Protein AF-A0A952WXM0-F1 (afdb_monomer)

Foldseek 3Di:
DDDDDDDDDDPDDDDDDDDDPQLLWAALVVLQVVVCVDPVHRPDDSVRSVVLCVVCDQQQAHVPGNRTGRNVSSVVVVVVVVVVDCPDDDDDDDPPPPCCVPPDPVVVVVVVVVVVVVVVVVVVPCDDDDDDDPDPVLCVVCVQQVVSVCCPVPCVPVVDDDDPLNVVVRVVVSCCVVVNDDDDDDDDD

pLDDT: mean 77.37, std 19.83, range [29.89, 96.0]

Structure (mmCIF, N/CA/C/O backbone):
data_AF-A0A952WXM0-F1
#
_entry.id   AF-A0A952WXM0-F1
#
loop_
_atom_site.group_PDB
_atom_site.id
_atom_site.type_symbol
_atom_site.label_atom_id
_atom_site.label_alt_id
_atom_site.label_comp_id
_atom_site.label_asym_id
_atom_site.label_entity_id
_atom_site.label_seq_id
_atom_site.pdbx_PDB_ins_code
_atom_site.Cartn_x
_atom_site.Cartn_y
_atom_site.Cartn_z
_atom_site.occupancy
_atom_site.B_iso_or_equiv
_atom_site.auth_seq_id
_atom_site.auth_comp_id
_atom_site.auth_asym_id
_atom_site.auth_atom_id
_atom_site.pdbx_PDB_model_num
ATOM 1 N N . MET A 1 1 ? 66.498 -0.686 10.648 1.00 45.31 1 MET A N 1
ATOM 2 C CA . MET A 1 1 ? 65.508 -0.880 9.565 1.00 45.31 1 MET A CA 1
ATOM 3 C C . MET A 1 1 ? 64.265 -0.080 9.913 1.00 45.31 1 MET A C 1
ATOM 5 O O . MET A 1 1 ? 63.521 -0.493 10.787 1.00 45.31 1 MET A O 1
ATOM 9 N N . SER A 1 2 ? 64.107 1.104 9.322 1.00 45.72 2 SER A N 1
ATOM 10 C CA . SER A 1 2 ? 62.995 2.020 9.604 1.00 45.72 2 SER A CA 1
ATOM 11 C C . SER A 1 2 ? 62.273 2.288 8.286 1.00 45.72 2 SER A C 1
ATOM 13 O O . SER A 1 2 ? 62.876 2.805 7.347 1.00 45.72 2 SER A O 1
ATOM 15 N N . LEU A 1 3 ? 61.031 1.817 8.182 1.00 50.44 3 LEU A N 1
ATOM 16 C CA . LEU A 1 3 ? 60.206 1.892 6.975 1.00 50.44 3 LEU A CA 1
ATOM 17 C C . LEU A 1 3 ? 59.721 3.338 6.743 1.00 50.44 3 LEU A C 1
ATOM 19 O O . LEU A 1 3 ? 59.360 4.018 7.707 1.00 50.44 3 LEU A O 1
ATOM 23 N N . PRO A 1 4 ? 59.673 3.830 5.492 1.00 47.59 4 PRO A N 1
ATOM 24 C CA . PRO A 1 4 ? 59.202 5.179 5.201 1.00 47.59 4 PRO A CA 1
ATOM 25 C C . PRO A 1 4 ? 57.673 5.291 5.326 1.00 47.59 4 PRO A C 1
ATOM 27 O O . PRO A 1 4 ? 56.919 4.428 4.878 1.00 47.59 4 PRO A O 1
ATOM 30 N N . ARG A 1 5 ? 57.229 6.397 5.933 1.00 50.50 5 ARG A N 1
ATOM 31 C CA . ARG A 1 5 ? 55.821 6.781 6.120 1.00 50.50 5 ARG A CA 1
ATOM 32 C C . ARG A 1 5 ? 55.118 7.046 4.772 1.00 50.50 5 ARG A C 1
ATOM 34 O O . ARG A 1 5 ? 55.764 7.545 3.848 1.00 50.50 5 ARG A O 1
ATOM 41 N N . PRO A 1 6 ? 53.802 6.785 4.652 1.00 41.66 6 PRO A N 1
ATOM 42 C CA . PRO A 1 6 ? 53.045 7.085 3.440 1.00 41.66 6 PRO A CA 1
ATOM 43 C C . PRO A 1 6 ? 52.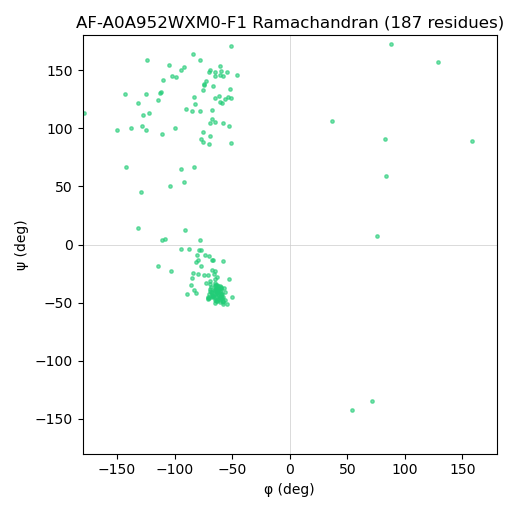947 8.599 3.201 1.00 41.66 6 PRO A C 1
ATOM 45 O O . PRO A 1 6 ? 52.699 9.382 4.119 1.00 41.66 6 PRO A O 1
ATOM 48 N N . LYS A 1 7 ? 53.154 9.004 1.943 1.00 42.53 7 LYS A N 1
ATOM 49 C CA . LYS A 1 7 ? 53.073 10.393 1.476 1.00 42.53 7 LYS A CA 1
ATOM 50 C C . LYS A 1 7 ? 51.662 10.949 1.685 1.00 42.53 7 LYS A C 1
ATOM 52 O O . LYS A 1 7 ? 50.689 10.366 1.212 1.00 42.53 7 LYS A O 1
ATOM 57 N N . ALA A 1 8 ? 51.579 12.105 2.339 1.00 41.84 8 ALA A N 1
ATOM 58 C CA . ALA A 1 8 ? 50.376 12.921 2.405 1.00 41.84 8 ALA A CA 1
ATOM 59 C C . ALA A 1 8 ? 49.936 13.311 0.984 1.00 41.84 8 ALA A C 1
ATOM 61 O O . ALA A 1 8 ? 50.702 13.910 0.226 1.00 41.84 8 ALA A O 1
ATOM 62 N N . HIS A 1 9 ? 48.709 12.945 0.615 1.00 34.31 9 HIS A N 1
ATOM 63 C CA . HIS A 1 9 ? 48.081 13.416 -0.611 1.00 34.31 9 HIS A CA 1
ATOM 64 C C . HIS A 1 9 ? 47.585 14.846 -0.372 1.00 34.31 9 HIS A C 1
ATOM 66 O O . HIS A 1 9 ? 46.734 15.089 0.480 1.00 34.31 9 HIS A O 1
ATOM 72 N N . ASN A 1 10 ? 48.185 15.789 -1.090 1.00 37.28 10 ASN A N 1
ATOM 73 C CA . ASN A 1 10 ? 47.884 17.213 -1.037 1.00 37.28 10 ASN A CA 1
ATOM 74 C C . ASN A 1 10 ? 46.444 17.480 -1.538 1.00 37.28 10 ASN A C 1
ATOM 76 O O . ASN A 1 10 ? 46.132 17.064 -2.658 1.00 37.28 10 ASN A O 1
ATOM 80 N N . PRO A 1 11 ? 45.565 18.168 -0.781 1.00 41.09 11 PRO A N 1
ATOM 81 C CA . PRO A 1 11 ? 44.261 18.594 -1.278 1.00 41.09 11 PRO A CA 1
ATOM 82 C C . PRO A 1 11 ? 44.454 19.789 -2.220 1.00 41.09 11 PRO A C 1
ATOM 84 O O . PRO A 1 11 ? 44.453 20.953 -1.822 1.00 41.09 11 PRO A O 1
ATOM 87 N N . GLY A 1 12 ? 44.673 19.488 -3.497 1.00 31.41 12 GLY A N 1
ATOM 88 C CA . GLY A 1 12 ? 44.790 20.493 -4.541 1.00 31.41 12 GLY A CA 1
ATOM 89 C C . GLY A 1 12 ? 43.463 21.208 -4.794 1.00 31.41 12 GLY A C 1
ATOM 90 O O . GLY A 1 12 ? 42.571 20.650 -5.421 1.00 31.41 12 GLY A O 1
ATOM 91 N N . GLY A 1 13 ? 43.400 22.470 -4.369 1.00 29.98 13 GLY A N 1
ATOM 92 C CA . GLY A 1 13 ? 42.775 23.545 -5.140 1.00 29.98 13 GLY A CA 1
ATOM 93 C C . GLY A 1 13 ? 41.261 23.685 -5.024 1.00 29.98 13 GLY A C 1
ATOM 94 O O . GLY A 1 13 ? 40.504 23.191 -5.856 1.00 29.98 13 GLY A O 1
ATOM 95 N N . VAL A 1 14 ? 40.835 24.500 -4.060 1.00 44.75 14 VAL A N 1
ATOM 96 C CA . VAL A 1 14 ? 39.559 25.218 -4.123 1.00 44.75 14 VAL A CA 1
ATOM 97 C C . VAL A 1 14 ? 39.634 26.206 -5.292 1.00 44.75 14 VAL A C 1
ATOM 99 O O . VAL A 1 14 ? 40.308 27.228 -5.208 1.00 44.75 14 VAL A O 1
ATOM 102 N N . GLY A 1 15 ? 38.952 25.888 -6.391 1.00 30.97 15 GLY A N 1
ATOM 103 C CA . GLY A 1 15 ? 38.648 26.818 -7.476 1.00 30.97 15 GLY A CA 1
ATOM 104 C C . GLY A 1 15 ? 37.152 27.105 -7.486 1.00 30.97 15 GLY A C 1
ATOM 105 O O . GLY A 1 15 ? 36.376 26.327 -8.035 1.00 30.97 15 GLY A O 1
ATOM 106 N N . GLY A 1 16 ? 36.737 28.198 -6.845 1.00 36.38 16 GLY A N 1
ATOM 107 C CA . GLY A 1 16 ? 35.382 28.728 -6.978 1.00 36.38 16 GLY A CA 1
ATOM 108 C C . GLY A 1 16 ? 35.196 29.425 -8.329 1.00 36.38 16 GLY A C 1
ATOM 109 O O . GLY A 1 16 ? 36.066 30.178 -8.756 1.00 36.38 16 GLY A O 1
ATOM 110 N N . GLY A 1 17 ? 34.054 29.200 -8.990 1.00 29.89 17 GLY A N 1
ATOM 111 C CA . GLY A 1 17 ? 33.665 29.965 -10.181 1.00 29.89 17 GLY A CA 1
ATOM 112 C C . GLY A 1 17 ? 32.640 29.284 -11.094 1.00 29.89 17 GLY A C 1
ATOM 113 O O . GLY A 1 17 ? 33.021 28.597 -12.028 1.00 29.89 17 GLY A O 1
ATOM 114 N N . LYS A 1 18 ? 31.347 29.522 -10.819 1.00 41.25 18 LYS A N 1
ATOM 115 C CA . LYS A 1 18 ? 30.175 29.519 -11.731 1.00 41.25 18 LYS A CA 1
ATOM 116 C C . LYS A 1 18 ? 30.129 28.475 -12.871 1.00 41.25 18 LYS A C 1
ATOM 118 O O . LYS A 1 18 ? 30.704 28.676 -13.932 1.00 41.25 18 LYS A O 1
ATOM 123 N N . GLY A 1 19 ? 29.277 27.457 -12.737 1.00 37.91 19 GLY A N 1
ATOM 124 C CA . GLY A 1 19 ? 28.829 26.659 -13.884 1.00 37.91 19 GLY A CA 1
ATOM 125 C C . GLY A 1 19 ? 27.834 25.584 -13.471 1.00 37.91 19 GLY A C 1
ATOM 126 O O . GLY A 1 19 ? 28.198 24.661 -12.747 1.00 37.91 19 GLY A O 1
ATOM 127 N N . GLY A 1 20 ? 26.574 25.695 -13.901 1.00 42.59 20 GLY A N 1
ATOM 128 C CA . GLY A 1 20 ? 25.629 24.584 -13.783 1.00 42.59 20 GLY A CA 1
ATOM 129 C C . GLY A 1 20 ? 26.241 23.341 -14.431 1.00 42.59 20 GLY A C 1
ATOM 130 O O . GLY A 1 20 ? 26.731 23.408 -15.556 1.00 42.59 20 GLY A O 1
ATOM 131 N N . MET A 1 21 ? 26.299 22.226 -13.703 1.00 61.56 21 MET A N 1
ATOM 132 C CA . MET A 1 21 ? 26.906 20.998 -14.212 1.00 61.56 21 MET A CA 1
ATOM 133 C C . MET A 1 21 ? 26.027 20.429 -15.331 1.00 61.56 21 MET A C 1
ATOM 135 O O . MET A 1 21 ? 24.970 19.860 -15.071 1.00 61.56 21 MET A O 1
ATOM 139 N N . GLU A 1 22 ? 26.455 20.585 -16.582 1.00 76.94 22 GLU A N 1
ATOM 140 C CA . GLU A 1 22 ? 25.714 20.085 -17.738 1.00 76.94 22 GLU A CA 1
ATOM 141 C C . GLU A 1 22 ? 25.877 18.560 -17.865 1.00 76.94 22 GLU A C 1
ATOM 143 O O . GLU A 1 22 ? 26.856 18.040 -18.406 1.00 76.94 22 GLU A O 1
ATOM 148 N N . LEU A 1 23 ? 24.892 17.819 -17.352 1.00 82.50 23 LEU A N 1
ATOM 149 C CA . LEU A 1 23 ? 24.868 16.349 -17.364 1.00 82.50 23 LEU A CA 1
ATOM 150 C C . LEU A 1 23 ? 24.723 15.753 -18.775 1.00 82.50 23 LEU A C 1
ATOM 152 O O . LEU A 1 23 ? 24.949 14.557 -18.970 1.00 82.50 23 LEU A O 1
ATOM 156 N N . ALA A 1 24 ? 24.363 16.579 -19.759 1.00 84.19 24 ALA A N 1
ATOM 157 C CA . ALA A 1 24 ? 24.156 16.169 -21.141 1.00 84.19 24 ALA A CA 1
ATOM 158 C C . ALA A 1 24 ? 25.465 15.960 -21.922 1.00 84.19 24 ALA A C 1
ATOM 160 O O . ALA A 1 24 ? 25.442 15.288 -22.953 1.00 84.19 24 ALA A O 1
ATOM 161 N N . ARG A 1 25 ? 26.603 16.504 -21.454 1.00 89.12 25 ARG A N 1
ATOM 162 C CA . ARG A 1 25 ? 27.838 16.562 -22.256 1.00 89.12 25 ARG A CA 1
ATOM 163 C C . ARG A 1 25 ? 29.122 16.335 -21.452 1.00 89.12 25 ARG A C 1
ATOM 165 O O . ARG A 1 25 ? 29.993 17.201 -21.342 1.00 89.12 25 ARG A O 1
ATOM 172 N N . LEU A 1 26 ? 29.302 15.119 -20.940 1.00 90.75 26 LEU A N 1
ATOM 173 C CA . LEU A 1 26 ? 30.447 14.758 -20.099 1.00 90.75 26 LEU A CA 1
ATOM 174 C C . LEU A 1 26 ? 31.521 13.964 -20.852 1.00 90.75 26 LEU A C 1
ATOM 176 O O . LEU A 1 26 ? 31.229 13.111 -21.687 1.00 90.75 26 LEU A O 1
ATOM 180 N N . LYS A 1 27 ? 32.796 14.199 -20.507 1.00 91.06 27 LYS A N 1
ATOM 181 C CA . LYS A 1 27 ? 33.885 13.294 -20.911 1.00 91.06 27 LYS A CA 1
ATOM 182 C C . LYS A 1 27 ? 33.695 11.927 -20.232 1.00 91.06 27 LYS A C 1
ATOM 184 O O . L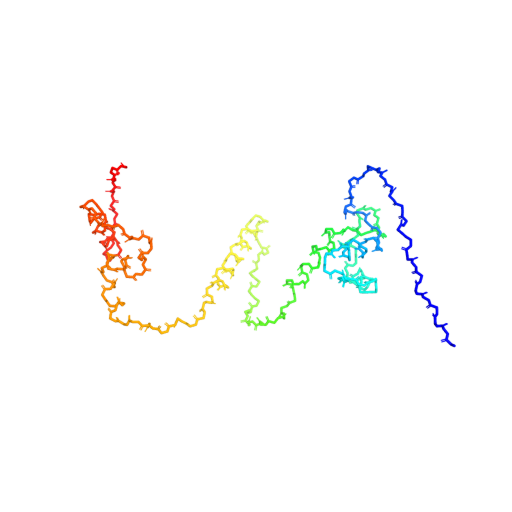YS A 1 27 ? 33.325 11.906 -19.055 1.00 91.06 27 LYS A O 1
ATOM 189 N N . PRO A 1 28 ? 34.042 10.802 -20.885 1.00 90.25 28 PRO A N 1
ATOM 190 C CA . PRO A 1 28 ? 33.894 9.464 -20.309 1.00 90.25 28 PRO A CA 1
ATOM 191 C C . PRO A 1 28 ? 34.493 9.301 -18.902 1.00 90.25 28 PRO A C 1
ATOM 193 O O . PRO A 1 28 ? 33.838 8.794 -17.995 1.00 90.25 28 PRO A O 1
ATOM 196 N N . GLY A 1 29 ? 35.709 9.810 -18.676 1.00 89.31 29 GLY A N 1
ATOM 197 C CA . GLY A 1 29 ? 36.348 9.763 -17.355 1.00 89.31 29 GLY A CA 1
ATOM 198 C C . GLY A 1 29 ? 35.612 10.578 -16.284 1.00 89.31 29 GLY A C 1
ATOM 199 O O . GLY A 1 29 ? 35.606 10.198 -15.115 1.00 89.31 29 GLY A O 1
ATOM 200 N N . ARG A 1 30 ? 34.928 11.663 -16.677 1.00 91.31 30 ARG A N 1
ATOM 201 C CA . ARG A 1 30 ? 34.160 12.504 -15.751 1.00 91.31 30 ARG A CA 1
ATOM 202 C C . ARG A 1 30 ? 32.880 11.816 -15.284 1.00 91.31 30 ARG A C 1
ATOM 204 O O . ARG A 1 30 ? 32.511 11.992 -14.131 1.00 91.31 30 ARG A O 1
ATOM 211 N N . VAL A 1 31 ? 32.258 10.993 -16.133 1.00 90.75 31 VAL A N 1
ATOM 212 C CA . VAL A 1 31 ? 31.114 10.145 -15.750 1.00 90.75 31 VAL A CA 1
ATOM 213 C C . VAL A 1 31 ? 31.509 9.178 -14.633 1.00 90.75 31 VAL A C 1
ATOM 215 O O . VAL A 1 31 ? 30.811 9.076 -13.629 1.00 90.75 31 VAL A O 1
ATOM 218 N N . VAL A 1 32 ? 32.661 8.514 -14.769 1.00 92.75 32 VAL A N 1
ATOM 219 C CA . VAL A 1 32 ? 33.173 7.575 -13.757 1.00 92.75 32 VAL A CA 1
ATOM 220 C C . VAL A 1 32 ? 33.476 8.287 -12.437 1.00 92.75 32 VAL A C 1
ATOM 222 O O . VAL A 1 32 ? 33.038 7.834 -11.383 1.00 92.75 32 VAL A O 1
ATOM 225 N N . GLN A 1 33 ? 34.175 9.425 -12.487 1.00 90.12 33 GLN A N 1
ATOM 226 C CA . GLN A 1 33 ? 34.457 10.232 -11.294 1.00 90.12 33 GLN A CA 1
ATOM 227 C C . GLN A 1 33 ? 33.180 10.706 -10.598 1.00 90.12 33 GLN A C 1
ATOM 229 O O . GLN A 1 33 ? 33.103 10.660 -9.376 1.00 90.12 33 GLN A O 1
ATOM 234 N N . LEU A 1 34 ? 32.183 11.150 -11.368 1.00 90.38 34 LEU A N 1
ATOM 235 C CA . LEU A 1 34 ? 30.918 11.634 -10.826 1.00 90.38 34 LEU A CA 1
ATOM 236 C C . LEU A 1 34 ? 30.156 10.510 -10.113 1.00 90.38 34 LEU A C 1
ATOM 238 O O . LEU A 1 34 ? 29.745 10.683 -8.971 1.00 90.38 34 LEU A O 1
ATOM 242 N N . LEU A 1 35 ? 30.024 9.336 -10.735 1.00 87.88 35 LEU A N 1
ATOM 243 C CA . LEU A 1 35 ? 29.330 8.196 -10.122 1.00 87.88 35 LEU A CA 1
ATOM 244 C C . LEU A 1 35 ? 30.0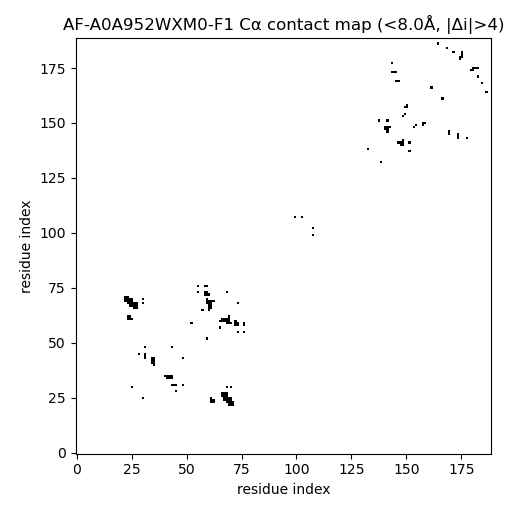49 7.669 -8.867 1.00 87.88 35 LEU A C 1
ATOM 246 O O . LEU A 1 35 ? 29.394 7.294 -7.894 1.00 87.88 35 LEU A O 1
ATOM 250 N N . ASN A 1 36 ? 31.384 7.701 -8.859 1.00 91.19 36 ASN A N 1
ATOM 251 C CA . ASN A 1 36 ? 32.188 7.289 -7.706 1.00 91.19 36 ASN A CA 1
ATOM 252 C C . ASN A 1 36 ? 32.303 8.368 -6.618 1.00 91.19 36 ASN A C 1
ATOM 254 O O . ASN A 1 36 ? 32.796 8.082 -5.534 1.00 91.19 36 ASN A O 1
ATOM 258 N N . SER A 1 37 ? 31.846 9.598 -6.880 1.00 88.00 37 SER A N 1
ATOM 259 C CA . SER A 1 37 ? 31.764 10.656 -5.861 1.00 88.00 37 SER A CA 1
ATOM 260 C C . SER A 1 37 ? 30.559 10.502 -4.919 1.00 88.00 37 SER A C 1
ATOM 262 O O . SER A 1 37 ? 30.329 11.350 -4.061 1.00 88.00 37 SER A O 1
ATOM 264 N N . SER A 1 38 ? 29.790 9.417 -5.066 1.00 84.56 38 SER A N 1
ATOM 265 C CA . SER A 1 38 ? 28.678 9.075 -4.179 1.00 84.56 38 SER A CA 1
ATOM 266 C C . SER A 1 38 ? 29.158 8.446 -2.855 1.00 84.56 38 SER A C 1
ATOM 268 O O . SER A 1 38 ? 30.240 7.857 -2.812 1.00 84.56 38 SER A O 1
ATOM 270 N N . PRO A 1 39 ? 28.342 8.480 -1.778 1.00 81.12 39 PRO A N 1
ATOM 271 C CA . PRO A 1 39 ? 28.658 7.819 -0.501 1.00 81.12 39 PRO A CA 1
ATOM 272 C C . PRO A 1 39 ? 28.895 6.303 -0.602 1.00 81.12 39 PRO A C 1
ATOM 274 O O . PRO A 1 39 ? 29.412 5.695 0.329 1.00 81.12 39 PRO A O 1
ATOM 277 N N . LEU A 1 40 ? 28.516 5.689 -1.727 1.00 79.25 40 LEU A N 1
ATOM 278 C CA . LEU A 1 40 ? 28.695 4.265 -2.010 1.00 79.25 40 LEU A CA 1
ATOM 279 C C . LEU A 1 40 ? 30.129 3.914 -2.455 1.00 79.25 40 LEU A C 1
ATOM 281 O O . LEU A 1 40 ? 30.434 2.740 -2.658 1.00 79.25 40 LEU A O 1
ATOM 285 N N . GLY A 1 41 ? 31.011 4.906 -2.623 1.00 79.75 41 GLY A N 1
ATOM 286 C CA . GLY A 1 41 ? 32.396 4.696 -3.040 1.00 79.75 41 GLY A CA 1
ATOM 287 C C . GLY A 1 41 ? 32.512 4.279 -4.511 1.00 79.75 41 GLY A C 1
ATOM 288 O O . GLY A 1 41 ? 31.900 4.879 -5.393 1.00 79.75 41 GLY A O 1
ATOM 289 N N . THR A 1 42 ? 33.326 3.264 -4.810 1.00 88.69 42 THR A N 1
ATOM 290 C CA . THR A 1 42 ? 33.600 2.837 -6.195 1.00 88.69 42 THR A CA 1
ATOM 291 C C . THR A 1 42 ? 32.437 2.032 -6.780 1.00 88.69 42 THR A C 1
ATOM 293 O O . THR A 1 42 ? 32.403 0.807 -6.702 1.00 88.69 42 THR A O 1
ATOM 296 N N . VAL A 1 43 ? 31.504 2.726 -7.429 1.00 86.19 43 VAL A N 1
ATOM 297 C CA . VAL A 1 43 ? 30.340 2.132 -8.109 1.00 86.19 43 VAL A CA 1
ATOM 298 C C . VAL A 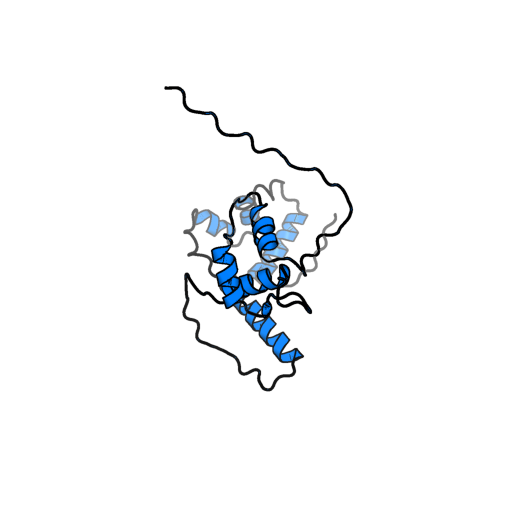1 43 ? 30.679 1.675 -9.535 1.00 86.19 43 VAL A C 1
ATOM 300 O O . VAL A 1 43 ? 30.067 0.745 -10.070 1.00 86.19 43 VAL A O 1
ATOM 303 N N . LEU A 1 44 ? 31.646 2.329 -10.187 1.00 87.75 44 LEU A N 1
ATOM 304 C CA . LEU A 1 44 ? 31.980 2.080 -11.585 1.00 87.75 44 LEU A CA 1
ATOM 305 C C . LEU A 1 44 ? 33.483 2.181 -11.848 1.00 87.75 44 LEU A C 1
ATOM 307 O O . LEU A 1 44 ? 34.117 3.183 -11.531 1.00 87.75 44 LEU A O 1
ATOM 311 N N . THR A 1 45 ? 34.057 1.165 -12.493 1.00 92.94 45 THR A N 1
ATOM 312 C CA . THR A 1 45 ? 35.450 1.214 -12.960 1.00 92.94 45 THR A CA 1
ATOM 313 C C . THR A 1 45 ? 35.536 1.743 -14.398 1.00 92.94 45 THR A C 1
ATOM 315 O O . THR A 1 45 ? 34.595 1.550 -15.179 1.00 92.94 45 THR A O 1
ATOM 318 N N . PRO A 1 46 ? 36.663 2.366 -14.802 1.00 89.94 46 PRO A N 1
ATOM 319 C CA . PRO A 1 46 ? 36.853 2.844 -16.174 1.00 89.94 46 PRO A CA 1
ATOM 320 C C . PRO A 1 46 ? 36.690 1.748 -17.235 1.00 89.94 46 PRO A C 1
ATOM 322 O O . PRO A 1 46 ? 36.039 1.969 -18.253 1.00 89.94 46 PRO A O 1
ATOM 325 N N . GLN A 1 47 ? 37.211 0.546 -16.974 1.00 90.06 47 GLN A N 1
ATOM 326 C CA . GLN A 1 47 ? 37.096 -0.601 -17.880 1.00 90.06 47 GLN A CA 1
ATOM 327 C C . GLN A 1 47 ? 35.646 -1.089 -18.015 1.00 90.06 47 GLN A C 1
ATOM 329 O O . GLN A 1 47 ? 35.165 -1.310 -19.128 1.00 90.06 47 GLN A O 1
ATOM 334 N N . ALA A 1 48 ? 34.914 -1.197 -16.898 1.00 89.06 48 ALA A N 1
ATOM 335 C CA . ALA A 1 48 ? 33.504 -1.577 -16.926 1.00 89.06 48 ALA A CA 1
ATOM 336 C C . ALA A 1 48 ? 32.650 -0.532 -17.657 1.00 89.06 48 ALA A C 1
ATOM 338 O O . ALA A 1 48 ? 31.697 -0.892 -18.350 1.00 89.06 48 ALA A O 1
ATOM 339 N N . PHE A 1 49 ? 32.989 0.753 -17.530 1.00 93.31 49 PHE A N 1
ATOM 340 C CA . PHE A 1 49 ? 32.312 1.817 -18.261 1.00 93.31 49 PHE A CA 1
ATOM 341 C C . PHE A 1 49 ? 32.620 1.793 -19.761 1.00 93.31 49 PHE A C 1
ATOM 343 O O . PHE A 1 49 ? 31.697 1.922 -20.561 1.00 93.31 49 PHE A O 1
ATOM 350 N N . ALA A 1 50 ? 33.876 1.568 -20.155 1.00 90.12 50 ALA A N 1
ATOM 351 C CA . ALA A 1 50 ? 34.265 1.463 -21.561 1.00 90.12 50 ALA A CA 1
ATOM 352 C C . ALA A 1 50 ? 33.505 0.338 -22.281 1.00 90.12 50 ALA A C 1
ATOM 354 O O . ALA A 1 50 ? 32.921 0.573 -23.338 1.00 90.12 50 ALA A O 1
ATOM 355 N N . ARG A 1 51 ? 33.414 -0.849 -21.661 1.00 89.50 51 ARG A N 1
ATOM 356 C CA . ARG A 1 51 ? 32.617 -1.970 -22.183 1.00 89.50 51 ARG A CA 1
ATOM 357 C C . ARG A 1 51 ? 31.143 -1.591 -22.356 1.00 89.50 51 ARG A C 1
ATOM 359 O O . ARG A 1 51 ? 30.580 -1.771 -23.429 1.00 89.50 51 ARG A O 1
ATOM 366 N N . ARG A 1 52 ? 30.536 -0.990 -21.327 1.00 89.81 52 ARG A N 1
ATOM 367 C CA . ARG A 1 52 ? 29.132 -0.539 -21.369 1.00 89.81 52 ARG A CA 1
ATOM 368 C C . ARG A 1 52 ? 28.890 0.524 -22.436 1.00 89.81 52 ARG A C 1
ATOM 370 O O . ARG A 1 52 ? 27.828 0.530 -23.040 1.00 89.81 52 ARG A O 1
ATOM 377 N N . ARG A 1 53 ? 29.851 1.418 -22.679 1.00 89.00 53 ARG A N 1
ATOM 378 C CA . ARG A 1 53 ? 29.750 2.433 -23.735 1.00 89.00 53 ARG A CA 1
ATOM 379 C C . ARG A 1 53 ? 29.742 1.798 -25.123 1.00 89.00 53 ARG A C 1
ATOM 381 O O . ARG A 1 53 ? 28.959 2.229 -25.960 1.00 89.00 53 ARG A O 1
ATOM 388 N N . LEU A 1 54 ? 30.545 0.759 -25.345 1.00 89.12 54 LEU A N 1
ATOM 389 C CA . LEU A 1 54 ? 30.514 -0.006 -26.595 1.00 89.12 54 LEU A CA 1
ATOM 390 C C . LEU A 1 54 ? 29.163 -0.716 -26.786 1.00 89.12 54 LEU A C 1
ATOM 392 O O . LEU A 1 54 ? 28.566 -0.606 -27.849 1.00 89.12 54 LEU A O 1
ATOM 396 N N . GLU A 1 55 ? 28.632 -1.359 -25.742 1.00 85.50 55 GLU A N 1
ATOM 397 C CA . GLU A 1 55 ? 27.303 -2.003 -25.767 1.00 85.50 55 GLU A CA 1
ATOM 398 C C . GLU A 1 55 ? 26.155 -0.995 -26.007 1.00 85.50 55 GLU A C 1
ATOM 400 O O . GLU A 1 55 ? 25.169 -1.268 -26.706 1.00 85.50 55 GLU A O 1
ATOM 405 N N . ALA A 1 56 ? 26.262 0.190 -25.403 1.00 86.19 56 ALA A N 1
ATOM 406 C CA . ALA A 1 56 ? 25.279 1.259 -25.513 1.00 86.19 56 ALA A CA 1
ATOM 407 C C . ALA A 1 56 ? 25.316 1.973 -26.872 1.00 86.19 56 ALA A C 1
ATOM 409 O O . ALA A 1 56 ? 24.289 2.501 -27.311 1.00 86.19 56 ALA A O 1
ATOM 410 N N . GLY A 1 57 ? 26.469 1.969 -27.543 1.00 85.94 57 GLY A N 1
ATOM 411 C CA . GLY A 1 57 ? 26.680 2.638 -28.820 1.00 85.94 57 GLY A CA 1
ATOM 412 C C . GLY A 1 57 ? 26.307 4.123 -28.774 1.00 85.94 57 GLY A C 1
ATOM 413 O O . GLY A 1 57 ? 26.485 4.807 -27.765 1.00 85.94 57 GLY A O 1
ATOM 414 N N . MET A 1 58 ? 25.726 4.617 -29.868 1.00 87.31 58 MET A N 1
ATOM 415 C CA . MET A 1 58 ? 25.351 6.029 -30.032 1.00 87.31 58 MET A CA 1
ATOM 416 C C . MET A 1 58 ? 24.179 6.488 -29.154 1.00 87.31 58 MET A C 1
ATOM 418 O O . MET A 1 58 ? 23.932 7.685 -29.050 1.00 87.31 58 MET A O 1
ATOM 422 N N . ARG A 1 59 ? 23.475 5.570 -28.480 1.00 82.94 59 ARG A N 1
ATOM 423 C CA . ARG A 1 59 ? 22.287 5.889 -27.663 1.00 82.94 59 ARG A CA 1
ATOM 424 C C . ARG A 1 59 ? 22.604 6.771 -26.457 1.00 82.94 59 ARG A C 1
ATOM 426 O O . ARG A 1 59 ? 21.719 7.431 -25.932 1.00 82.94 59 ARG A O 1
ATOM 433 N N . ILE A 1 60 ? 23.857 6.755 -26.006 1.00 89.00 60 ILE A N 1
ATOM 434 C CA . ILE A 1 60 ? 24.315 7.496 -24.824 1.00 89.00 60 ILE A CA 1
ATOM 435 C C . ILE A 1 60 ? 25.249 8.656 -25.182 1.00 89.00 60 ILE A C 1
ATOM 437 O O . ILE A 1 60 ? 25.802 9.294 -24.285 1.00 89.00 60 ILE A O 1
ATOM 441 N N . ALA A 1 61 ? 25.468 8.905 -26.476 1.00 88.12 61 ALA A N 1
ATOM 442 C CA . ALA A 1 61 ? 26.302 10.004 -26.939 1.00 88.12 61 ALA A CA 1
ATOM 443 C C . ALA A 1 61 ? 25.627 11.356 -26.660 1.00 88.12 61 ALA A C 1
ATOM 445 O O . ALA A 1 61 ? 24.400 11.468 -26.631 1.00 88.12 61 ALA A O 1
ATOM 446 N N . ALA A 1 62 ? 26.431 12.393 -26.441 1.00 86.81 62 ALA A N 1
ATOM 447 C CA . ALA A 1 62 ? 25.923 13.755 -26.350 1.00 86.81 62 ALA A CA 1
ATOM 448 C C . ALA A 1 62 ? 25.453 14.240 -27.733 1.00 86.81 62 ALA A C 1
ATOM 450 O O . ALA A 1 62 ? 26.011 13.865 -28.767 1.00 86.81 62 ALA A O 1
ATOM 451 N N . ALA A 1 63 ? 24.436 15.102 -27.759 1.00 78.94 63 ALA A N 1
ATOM 452 C CA . ALA A 1 63 ? 23.931 15.660 -29.009 1.00 78.94 63 ALA A CA 1
ATOM 453 C C . ALA A 1 63 ? 25.040 16.447 -29.735 1.00 78.94 63 ALA A C 1
ATOM 455 O O . ALA A 1 63 ? 25.633 17.366 -29.168 1.00 78.94 63 ALA A O 1
ATOM 456 N N . GLY A 1 64 ? 25.330 16.061 -30.981 1.00 77.75 64 GLY A N 1
ATOM 457 C CA . GLY A 1 64 ? 26.356 16.694 -31.816 1.00 77.75 64 GLY A CA 1
ATOM 458 C C . GLY A 1 64 ? 27.808 16.348 -31.461 1.00 77.75 64 GLY A C 1
ATOM 459 O O . GLY A 1 64 ? 28.711 16.964 -32.019 1.00 77.75 64 GLY A O 1
ATOM 460 N N . ASP A 1 65 ? 28.058 15.401 -30.547 1.00 83.12 65 ASP A N 1
ATOM 461 C CA . ASP A 1 65 ? 29.417 15.024 -30.129 1.00 83.12 65 ASP A CA 1
ATOM 462 C C . ASP A 1 65 ? 29.504 13.542 -29.706 1.00 83.12 65 ASP A C 1
ATOM 464 O O . ASP A 1 65 ? 29.150 13.203 -28.570 1.00 83.12 65 ASP A O 1
ATOM 468 N N . PRO A 1 66 ? 29.975 12.644 -30.596 1.00 81.62 66 PRO A N 1
ATOM 469 C CA . PRO A 1 66 ? 30.034 11.202 -30.333 1.00 81.62 66 PRO A CA 1
ATOM 470 C C . PRO A 1 66 ? 31.040 10.822 -29.232 1.00 81.62 66 PRO A C 1
ATOM 472 O O . PRO A 1 66 ? 30.917 9.762 -28.605 1.00 81.62 66 PRO A O 1
ATOM 475 N N . ASP A 1 67 ? 32.025 11.681 -28.956 1.00 85.81 67 ASP A N 1
ATOM 476 C CA . ASP A 1 67 ? 33.074 11.421 -27.967 1.00 85.81 67 ASP A CA 1
ATOM 477 C C . ASP A 1 67 ? 32.634 11.716 -26.535 1.00 85.81 67 ASP A C 1
ATOM 479 O O . ASP A 1 67 ? 33.261 11.271 -25.564 1.00 85.81 67 ASP A O 1
ATOM 483 N N . ARG A 1 68 ? 31.521 12.433 -26.388 1.00 90.56 68 ARG A N 1
ATOM 484 C CA . ARG A 1 68 ? 30.948 12.785 -25.095 1.00 90.56 68 ARG A CA 1
ATOM 485 C C . ARG A 1 68 ? 29.726 11.952 -24.781 1.00 90.56 68 ARG A C 1
ATOM 487 O O . ARG A 1 68 ? 29.036 11.443 -25.655 1.00 90.56 68 ARG A O 1
ATOM 494 N N . VAL A 1 69 ? 29.476 11.809 -23.487 1.00 90.38 69 VAL A N 1
ATOM 495 C CA . VAL A 1 69 ? 28.403 10.984 -22.948 1.00 90.38 69 VAL A CA 1
ATOM 496 C C . VAL A 1 69 ? 27.358 11.881 -22.303 1.00 90.38 69 VAL A C 1
ATOM 498 O O . VAL A 1 69 ? 27.688 12.735 -21.476 1.00 90.38 69 VAL A O 1
ATOM 501 N N . ASN A 1 70 ? 26.099 11.643 -22.655 1.00 92.69 70 ASN A N 1
ATOM 502 C CA . ASN A 1 70 ? 24.951 12.167 -21.937 1.00 92.69 70 ASN A CA 1
ATOM 503 C C . ASN A 1 70 ? 24.634 11.224 -20.769 1.00 92.69 70 ASN A C 1
ATOM 505 O O . ASN A 1 70 ? 24.268 10.063 -20.966 1.00 92.69 70 ASN A O 1
ATOM 509 N N . LEU A 1 71 ? 24.792 11.713 -19.537 1.00 90.69 71 LEU A N 1
ATOM 510 C CA . LEU A 1 71 ? 24.610 10.904 -18.334 1.00 90.69 71 LEU A CA 1
ATOM 511 C C . LEU A 1 71 ? 23.165 10.428 -18.167 1.00 90.69 71 LEU A C 1
ATOM 513 O O . LEU A 1 71 ? 22.953 9.290 -17.757 1.00 90.69 71 LEU A O 1
ATOM 517 N N . LEU A 1 72 ? 22.184 11.272 -18.497 1.00 89.62 72 LEU A N 1
ATOM 518 C CA . LEU A 1 72 ? 20.768 10.918 -18.385 1.00 89.62 72 LEU A CA 1
ATOM 519 C C . LEU A 1 72 ? 20.405 9.822 -19.389 1.00 89.62 72 LEU A C 1
ATOM 521 O O . LEU A 1 72 ? 19.766 8.843 -19.015 1.00 89.62 72 LEU A O 1
ATOM 525 N N . ALA A 1 73 ? 20.899 9.927 -20.626 1.00 85.62 73 ALA A N 1
ATOM 526 C CA . ALA A 1 73 ? 20.737 8.877 -21.631 1.00 85.62 73 ALA A CA 1
ATOM 527 C C . ALA A 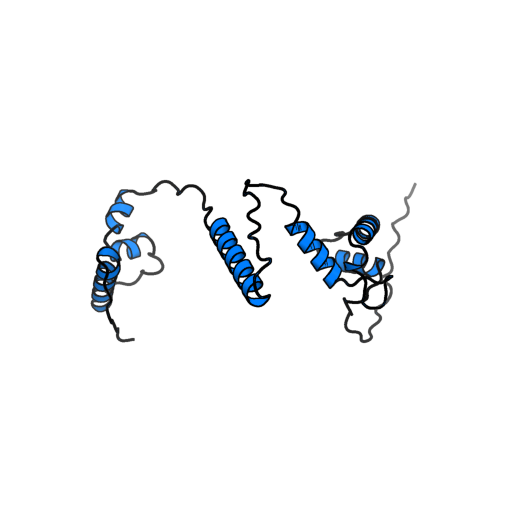1 73 ? 21.428 7.566 -21.210 1.00 85.62 73 ALA A C 1
ATOM 529 O O . ALA A 1 73 ? 20.875 6.483 -21.392 1.00 85.62 73 ALA A O 1
ATOM 530 N N . TYR A 1 74 ? 22.611 7.648 -20.586 1.00 89.88 74 TYR A N 1
ATOM 531 C CA . TYR A 1 74 ? 23.301 6.479 -20.031 1.00 89.88 74 TYR A CA 1
ATOM 532 C C . TYR A 1 74 ? 22.519 5.806 -18.894 1.00 89.88 74 TYR A C 1
ATOM 534 O O . TYR A 1 74 ? 22.438 4.576 -18.860 1.00 89.88 74 TYR A O 1
ATOM 542 N N . VAL A 1 75 ? 21.932 6.581 -17.977 1.00 88.94 75 VAL A N 1
ATOM 543 C CA . VAL A 1 75 ? 21.102 6.046 -16.886 1.00 88.94 75 VAL A CA 1
ATOM 544 C C . VAL A 1 75 ? 19.821 5.417 -17.433 1.00 88.94 75 VAL A C 1
ATOM 546 O O . VAL A 1 75 ? 19.507 4.297 -17.038 1.00 88.94 75 VAL A O 1
ATOM 549 N N . ALA A 1 76 ? 19.140 6.075 -18.376 1.00 86.62 76 ALA A N 1
ATOM 550 C CA . ALA A 1 76 ? 17.946 5.538 -19.030 1.00 86.62 76 ALA A CA 1
ATOM 551 C C . ALA A 1 76 ? 18.243 4.201 -19.727 1.00 86.62 76 ALA A C 1
ATOM 553 O O . ALA A 1 76 ? 17.618 3.192 -19.423 1.00 86.62 76 ALA A O 1
ATOM 554 N N . TRP A 1 77 ? 19.305 4.143 -20.536 1.00 88.88 77 TRP A N 1
ATOM 555 C CA . TRP A 1 77 ? 19.731 2.904 -21.192 1.00 88.88 77 TRP A CA 1
ATOM 556 C C . TRP A 1 77 ? 20.080 1.779 -20.199 1.00 88.88 77 TRP A C 1
ATOM 558 O O . TRP A 1 77 ? 19.808 0.605 -20.452 1.00 88.88 77 TRP A O 1
ATOM 568 N N . ARG A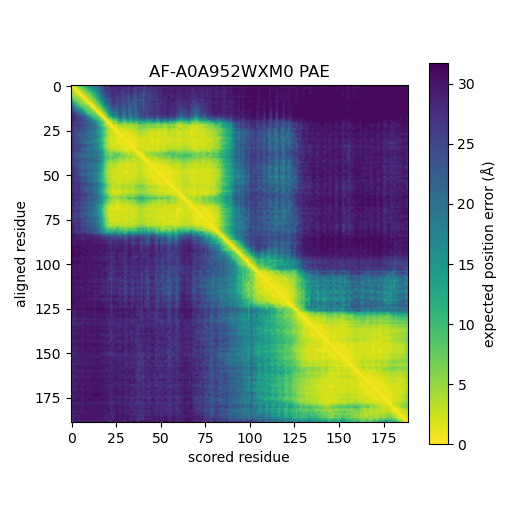 1 78 ? 20.686 2.105 -19.047 1.00 89.38 78 ARG A N 1
ATOM 569 C CA . ARG A 1 78 ? 20.971 1.116 -17.989 1.00 89.38 78 ARG A CA 1
ATOM 570 C C . ARG A 1 78 ? 19.707 0.614 -17.299 1.00 89.38 78 ARG A C 1
ATOM 572 O O . ARG A 1 78 ? 19.700 -0.538 -16.870 1.00 89.38 78 ARG A O 1
ATOM 579 N N . PHE A 1 79 ? 18.708 1.475 -17.152 1.00 83.94 79 PHE A N 1
ATOM 580 C CA . PHE A 1 79 ? 17.427 1.156 -16.537 1.00 83.94 79 PHE A CA 1
ATOM 581 C C . PHE A 1 79 ? 16.597 0.247 -17.446 1.00 83.94 79 PHE A C 1
ATOM 583 O O . PHE A 1 79 ? 16.163 -0.809 -16.995 1.00 83.94 79 PHE A O 1
ATOM 590 N N . ASP A 1 80 ? 16.515 0.567 -18.739 1.00 78.56 80 ASP A N 1
ATOM 591 C CA . ASP A 1 80 ? 15.830 -0.262 -19.739 1.00 78.56 80 ASP A CA 1
ATOM 592 C C . ASP A 1 80 ? 16.435 -1.673 -19.794 1.00 78.56 80 ASP A C 1
ATOM 594 O O . ASP A 1 80 ? 15.726 -2.665 -19.673 1.00 78.56 80 ASP A O 1
ATOM 598 N N . ARG A 1 81 ? 17.771 -1.793 -19.807 1.00 74.25 81 ARG A N 1
ATOM 599 C CA . ARG A 1 81 ? 18.448 -3.105 -19.775 1.00 74.25 81 ARG A CA 1
ATOM 600 C C . ARG A 1 81 ? 18.258 -3.902 -18.485 1.00 74.25 81 ARG A C 1
ATOM 602 O O . ARG A 1 81 ? 18.441 -5.110 -18.506 1.00 74.25 81 ARG A O 1
ATOM 609 N N . ARG A 1 82 ? 17.993 -3.241 -17.355 1.00 64.19 82 ARG A N 1
ATOM 610 C CA . ARG A 1 82 ? 17.677 -3.902 -16.075 1.00 64.19 82 ARG A CA 1
ATOM 611 C C . ARG A 1 82 ? 16.219 -4.355 -16.030 1.00 64.19 82 ARG A C 1
ATOM 613 O O . ARG A 1 82 ? 15.919 -5.279 -15.289 1.00 64.19 82 ARG A O 1
ATOM 620 N N . HIS A 1 83 ? 15.344 -3.707 -16.795 1.00 56.81 83 HIS A N 1
ATOM 621 C CA . HIS A 1 83 ? 13.958 -4.126 -16.974 1.00 56.81 83 HIS A CA 1
ATOM 622 C C . HIS A 1 83 ? 13.786 -5.193 -18.059 1.00 56.81 83 HIS A C 1
ATOM 624 O O . HIS A 1 83 ? 12.859 -5.990 -17.954 1.00 56.81 83 HIS A O 1
ATOM 630 N N . ASP A 1 84 ? 14.708 -5.258 -19.021 1.00 50.00 84 ASP A N 1
ATOM 631 C CA . ASP A 1 84 ? 14.777 -6.309 -20.042 1.00 50.00 84 ASP A CA 1
ATOM 632 C C . ASP A 1 84 ? 15.590 -7.549 -19.610 1.00 50.00 84 ASP A C 1
ATOM 634 O O . ASP A 1 84 ? 15.654 -8.512 -20.368 1.00 50.00 84 ASP A O 1
ATOM 638 N N . ASP A 1 85 ? 16.221 -7.552 -18.426 1.00 40.69 85 ASP A N 1
ATOM 639 C CA . ASP A 1 85 ? 16.910 -8.720 -17.844 1.00 40.69 85 ASP A CA 1
ATOM 640 C C . ASP A 1 85 ? 15.994 -9.401 -16.801 1.00 40.69 85 ASP A C 1
ATOM 642 O O . ASP A 1 85 ? 15.878 -8.916 -15.670 1.00 40.69 85 ASP A O 1
ATOM 646 N N . PRO A 1 86 ? 15.307 -10.506 -17.156 1.00 43.16 86 PRO A N 1
ATOM 647 C CA . PRO A 1 86 ? 14.297 -11.167 -16.339 1.00 43.16 86 PRO A CA 1
ATOM 648 C C . PRO A 1 86 ? 14.921 -12.269 -15.463 1.00 43.16 86 PRO A C 1
ATOM 650 O O . PRO A 1 86 ? 14.484 -13.421 -15.477 1.00 43.16 86 PRO A O 1
ATOM 653 N N . SER A 1 87 ? 15.947 -11.922 -14.684 1.00 42.16 87 SER A N 1
ATOM 654 C CA . SER A 1 87 ? 16.613 -12.839 -13.746 1.00 42.16 87 SER A CA 1
ATOM 655 C C . SER A 1 87 ? 16.649 -12.192 -12.348 1.00 42.16 87 SER A C 1
ATOM 657 O O . SER A 1 87 ? 17.360 -11.216 -12.145 1.00 42.16 87 SER A O 1
ATOM 659 N N . GLY A 1 88 ? 15.942 -12.637 -11.309 1.00 36.25 88 GLY A N 1
ATOM 660 C CA . GLY A 1 88 ? 15.360 -13.949 -11.067 1.00 36.25 88 GLY A CA 1
ATOM 661 C C . GLY A 1 88 ? 13.859 -13.927 -10.795 1.00 36.25 88 GLY A C 1
ATOM 662 O O . GLY A 1 88 ? 13.293 -12.927 -10.363 1.00 36.25 88 GLY A O 1
ATOM 663 N N . HIS A 1 89 ? 13.271 -15.101 -11.018 1.00 37.88 89 HIS A N 1
ATOM 664 C CA . HIS A 1 89 ? 11.846 -15.438 -10.971 1.00 37.88 89 HIS A CA 1
ATOM 665 C C . HIS A 1 89 ? 11.079 -15.111 -12.260 1.00 37.88 89 HIS A C 1
ATOM 667 O O . HIS A 1 89 ? 10.077 -14.402 -12.271 1.00 37.88 89 HIS A O 1
ATOM 673 N N . ALA A 1 90 ? 11.540 -15.714 -13.358 1.00 36.50 90 ALA A N 1
ATOM 674 C CA . ALA A 1 90 ? 10.722 -15.953 -14.536 1.00 36.50 90 ALA A CA 1
ATOM 675 C C . ALA A 1 90 ? 9.498 -16.804 -14.150 1.00 36.50 90 ALA A C 1
ATOM 677 O O . ALA A 1 90 ? 9.609 -18.012 -13.943 1.00 36.50 90 ALA A O 1
ATOM 678 N N . VA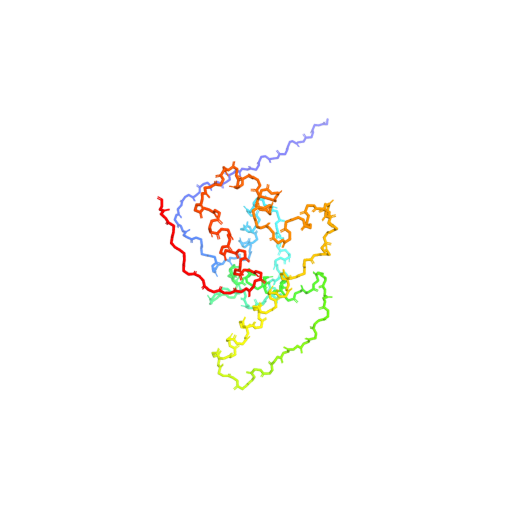L A 1 91 ? 8.329 -16.171 -14.056 1.00 38.06 91 VAL A N 1
ATOM 679 C CA . VAL A 1 91 ? 7.046 -16.865 -14.178 1.00 38.06 91 VAL A CA 1
ATOM 680 C C . VAL A 1 91 ? 6.695 -16.828 -15.658 1.00 38.06 91 VAL A C 1
ATOM 682 O O . VAL A 1 91 ? 6.556 -15.753 -16.241 1.00 38.06 91 VAL A O 1
ATOM 685 N N . ALA A 1 92 ? 6.626 -18.009 -16.267 1.00 39.09 92 ALA A N 1
ATOM 686 C CA . ALA A 1 92 ? 6.207 -18.216 -17.642 1.00 39.09 92 ALA A CA 1
ATOM 687 C C . ALA A 1 92 ? 4.841 -17.551 -17.886 1.00 39.09 92 ALA A C 1
ATOM 689 O O . ALA A 1 92 ? 3.799 -18.055 -17.479 1.00 39.09 92 ALA A O 1
ATOM 690 N N . GLY A 1 93 ? 4.869 -16.384 -18.520 1.00 36.72 93 GLY A N 1
ATOM 691 C CA . GLY A 1 93 ? 3.712 -15.709 -19.080 1.00 36.72 93 GLY A CA 1
ATOM 692 C C . GLY A 1 93 ? 4.028 -15.465 -20.539 1.00 36.72 93 GLY A C 1
ATOM 693 O O . GLY A 1 93 ? 4.787 -14.556 -20.867 1.00 36.72 93 GLY A O 1
ATOM 694 N N . GLU A 1 94 ? 3.511 -16.348 -21.380 1.00 36.75 94 GLU A N 1
ATOM 695 C CA . GLU A 1 94 ? 3.660 -16.332 -22.825 1.00 36.75 94 GLU A CA 1
ATOM 696 C C . GLU A 1 94 ? 3.430 -14.942 -23.418 1.00 36.75 94 GLU A C 1
ATOM 698 O O . GLU A 1 94 ? 2.614 -14.137 -22.959 1.00 36.75 94 GLU A O 1
ATOM 703 N N . GLN A 1 95 ? 4.195 -14.701 -24.474 1.00 44.22 95 GLN A N 1
ATOM 704 C CA . GLN A 1 95 ? 4.178 -13.550 -25.355 1.00 44.22 95 GLN A CA 1
ATOM 705 C C . GLN A 1 95 ? 2.756 -13.271 -25.858 1.00 44.22 95 GLN A C 1
ATOM 707 O O . GLN A 1 95 ? 2.367 -13.713 -26.931 1.00 44.22 95 GLN A O 1
ATOM 712 N N . ASN A 1 96 ? 1.977 -12.492 -25.115 1.00 43.97 96 ASN A N 1
ATOM 713 C CA . ASN A 1 96 ? 0.761 -11.887 -25.644 1.00 43.97 96 ASN A CA 1
ATOM 714 C C . ASN A 1 96 ? 1.111 -10.482 -26.133 1.00 43.97 96 ASN A C 1
ATOM 716 O O . ASN A 1 96 ? 0.711 -9.462 -25.566 1.00 43.97 96 ASN A O 1
ATOM 720 N N . GLN A 1 97 ? 1.957 -10.440 -27.163 1.00 46.81 97 GLN A N 1
ATOM 721 C CA . GLN A 1 97 ? 2.156 -9.241 -27.958 1.00 46.81 97 GLN A CA 1
ATOM 722 C C . GLN A 1 97 ? 0.863 -9.054 -28.751 1.00 46.81 97 GLN A C 1
ATOM 724 O O . GLN A 1 97 ? 0.718 -9.580 -29.848 1.00 46.81 97 GLN A O 1
ATOM 729 N N . ALA A 1 98 ? -0.121 -8.385 -28.139 1.00 50.25 98 ALA A N 1
ATOM 730 C CA . ALA A 1 98 ? -1.335 -7.993 -28.836 1.00 50.25 98 ALA A CA 1
ATOM 731 C C . ALA A 1 98 ? -0.914 -7.281 -30.126 1.00 50.25 98 ALA A C 1
ATOM 733 O O . ALA A 1 98 ? -0.081 -6.369 -30.089 1.00 50.25 98 ALA A O 1
ATOM 734 N N . ASP A 1 99 ? -1.431 -7.742 -31.258 1.00 50.62 99 ASP A N 1
ATOM 735 C CA . ASP A 1 99 ? -1.149 -7.147 -32.553 1.00 50.62 99 ASP A CA 1
ATOM 736 C C . ASP A 1 99 ? -1.811 -5.760 -32.608 1.00 50.62 99 ASP A C 1
ATOM 738 O O . ASP A 1 99 ? -3.003 -5.611 -32.863 1.00 50.62 99 ASP A O 1
ATOM 742 N N . LEU A 1 100 ? -1.038 -4.729 -32.254 1.00 55.16 100 LEU A N 1
ATOM 743 C CA . LEU A 1 100 ? -1.471 -3.328 -32.230 1.00 55.16 100 LEU A CA 1
ATOM 744 C C . LEU A 1 100 ? -1.199 -2.627 -33.574 1.00 55.16 100 LEU A C 1
ATOM 746 O O . LEU A 1 100 ? -1.248 -1.398 -33.635 1.00 55.16 100 LEU A O 1
ATOM 750 N N . SER A 1 101 ? -0.869 -3.379 -34.632 1.00 53.75 101 SER A N 1
ATOM 751 C CA . SER A 1 101 ? -0.408 -2.847 -35.925 1.00 53.75 101 SER A CA 1
ATOM 752 C C . SER A 1 101 ? -1.467 -2.056 -36.709 1.00 53.75 101 SER A C 1
ATOM 754 O O . SER A 1 101 ? -1.110 -1.323 -37.627 1.00 53.75 101 SER A O 1
ATOM 756 N N . GLY A 1 102 ? -2.746 -2.139 -36.319 1.00 53.62 102 GLY A N 1
ATOM 757 C CA . GLY A 1 102 ? -3.865 -1.428 -36.955 1.00 53.62 102 GLY A CA 1
ATOM 758 C C . GLY A 1 102 ? -4.473 -0.272 -36.149 1.00 53.62 102 GLY A C 1
ATOM 759 O O . GLY A 1 102 ? -5.484 0.287 -36.566 1.00 53.62 102 GLY A O 1
ATOM 760 N N . LEU A 1 103 ? -3.911 0.078 -34.987 1.00 58.94 103 LEU A N 1
ATOM 761 C CA . LEU A 1 103 ? -4.471 1.101 -34.096 1.00 58.94 103 LEU A CA 1
ATOM 762 C C . LEU A 1 103 ? -3.776 2.454 -34.279 1.00 58.94 103 LEU A C 1
ATOM 764 O O . LEU A 1 103 ? -2.560 2.525 -34.463 1.00 58.94 103 LEU A O 1
ATOM 768 N N . SER A 1 104 ? -4.540 3.546 -34.163 1.00 71.19 104 SER A N 1
ATOM 769 C CA . SER A 1 104 ? -3.965 4.893 -34.086 1.00 71.19 104 SER A CA 1
ATOM 770 C C . SER A 1 104 ? -2.941 4.959 -32.947 1.00 71.19 104 SER A C 1
ATOM 772 O O . SER A 1 104 ? -3.095 4.298 -31.916 1.00 71.19 104 SER A O 1
ATOM 774 N N . ALA A 1 105 ? -1.898 5.780 -33.094 1.00 63.50 105 ALA A N 1
ATOM 775 C CA . ALA A 1 105 ? -0.834 5.917 -32.095 1.00 63.50 105 ALA A CA 1
ATOM 776 C C . ALA A 1 105 ? -1.374 6.218 -30.678 1.00 63.50 105 ALA A C 1
ATOM 778 O O . ALA A 1 105 ? -0.782 5.796 -29.681 1.00 63.50 105 ALA A O 1
ATOM 779 N N . TRP A 1 106 ? -2.526 6.894 -30.590 1.00 66.31 106 TRP A N 1
ATOM 780 C CA . TRP A 1 106 ? -3.236 7.157 -29.338 1.00 66.31 106 TRP A CA 1
ATOM 781 C C . TRP A 1 106 ? -3.873 5.894 -28.728 1.00 66.31 106 TRP A C 1
ATOM 783 O O . TRP A 1 106 ? -3.685 5.625 -27.539 1.00 66.31 106 TRP A O 1
ATOM 793 N N . ASP A 1 107 ? -4.551 5.075 -29.533 1.00 71.31 107 ASP A N 1
ATOM 794 C CA . ASP A 1 107 ? -5.190 3.828 -29.089 1.00 71.31 107 ASP A CA 1
ATOM 795 C C . ASP A 1 107 ? -4.153 2.782 -28.670 1.00 71.31 107 ASP A C 1
ATOM 797 O O . ASP A 1 107 ? -4.285 2.145 -27.622 1.00 71.31 107 ASP A O 1
ATOM 801 N N . ALA A 1 108 ? -3.057 2.674 -29.424 1.00 71.50 108 ALA A N 1
ATOM 802 C CA . ALA A 1 108 ? -1.936 1.811 -29.067 1.00 71.50 108 ALA A CA 1
ATOM 803 C C . ALA A 1 108 ? -1.293 2.235 -27.733 1.00 71.50 108 ALA A C 1
ATOM 805 O O . ALA A 1 108 ? -0.913 1.38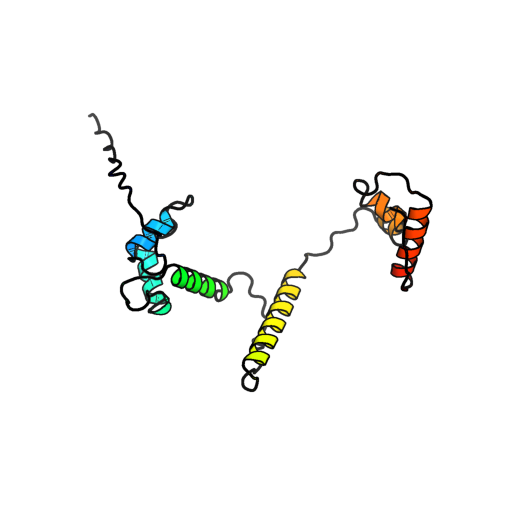8 -26.921 1.00 71.50 108 ALA A O 1
ATOM 806 N N . HIS A 1 109 ? -1.188 3.542 -27.464 1.00 72.25 109 HIS A N 1
ATOM 807 C CA . HIS A 1 109 ? -0.697 4.049 -26.181 1.00 72.25 109 HIS A CA 1
ATOM 808 C C . HIS A 1 109 ? -1.661 3.733 -25.025 1.00 72.25 109 HIS A C 1
ATOM 810 O O . HIS A 1 109 ? -1.222 3.271 -23.966 1.00 72.25 109 HIS A O 1
ATOM 816 N N . ARG A 1 110 ? -2.971 3.932 -25.228 1.00 79.94 110 ARG A N 1
ATOM 817 C CA . ARG A 1 110 ? -4.011 3.606 -24.240 1.00 79.94 110 ARG A CA 1
ATOM 818 C C . ARG A 1 110 ? -4.003 2.120 -23.887 1.00 79.94 110 ARG A C 1
ATOM 820 O O . ARG A 1 110 ? -4.036 1.779 -22.704 1.00 79.94 110 ARG A O 1
ATOM 827 N N . GLU A 1 111 ? -3.891 1.247 -24.882 1.00 76.38 111 GLU A N 1
ATOM 828 C CA . GLU A 1 111 ? -3.897 -0.199 -24.664 1.00 76.38 111 GLU A CA 1
ATOM 829 C C . GLU A 1 111 ? -2.629 -0.675 -23.943 1.00 76.38 111 GLU A C 1
ATOM 831 O O . GLU A 1 111 ? -2.711 -1.436 -22.978 1.00 76.38 111 GLU A O 1
ATOM 836 N N . ARG A 1 112 ? -1.453 -0.129 -24.282 1.00 77.50 112 ARG A N 1
ATOM 837 C CA . ARG A 1 112 ? -0.218 -0.384 -23.515 1.00 77.50 112 ARG A CA 1
ATOM 838 C C . ARG A 1 112 ? -0.339 0.072 -22.061 1.00 77.50 112 ARG A C 1
ATOM 840 O O . ARG A 1 112 ? 0.141 -0.610 -21.158 1.00 77.50 112 ARG A O 1
ATOM 847 N N . ALA A 1 113 ? -0.971 1.218 -21.803 1.00 81.62 113 ALA A N 1
ATOM 848 C CA . ALA A 1 113 ? -1.214 1.687 -20.440 1.00 81.62 113 ALA A CA 1
ATOM 849 C C . ALA A 1 113 ? -2.156 0.745 -19.670 1.00 81.62 113 ALA A C 1
ATOM 851 O O . ALA A 1 113 ? -1.869 0.412 -18.518 1.00 81.62 113 ALA A O 1
ATOM 852 N N . ARG A 1 114 ? -3.219 0.254 -20.321 1.00 84.44 114 ARG A N 1
ATOM 853 C CA . ARG A 1 114 ? -4.149 -0.733 -19.755 1.00 84.44 114 ARG A CA 1
ATOM 854 C C . ARG A 1 114 ? -3.436 -2.033 -19.389 1.00 84.44 114 ARG A C 1
ATOM 856 O O . ARG A 1 114 ? -3.574 -2.501 -18.261 1.00 84.44 114 ARG A O 1
ATOM 863 N N . LEU A 1 115 ? -2.645 -2.583 -20.311 1.00 81.50 115 LEU A N 1
ATOM 864 C CA . LEU A 1 115 ? -1.894 -3.823 -20.104 1.00 81.50 115 LEU A CA 1
ATOM 865 C C . LEU A 1 115 ? -0.890 -3.690 -18.955 1.00 81.50 115 LEU A C 1
ATOM 867 O O . LEU A 1 115 ? -0.865 -4.545 -18.071 1.00 81.50 115 LEU A O 1
ATOM 871 N N . ARG A 1 116 ? -0.140 -2.581 -18.898 1.00 81.31 116 ARG A N 1
ATOM 872 C CA . ARG A 1 116 ? 0.775 -2.293 -17.779 1.00 81.31 116 ARG A CA 1
ATOM 873 C C . ARG A 1 116 ? 0.040 -2.195 -16.446 1.00 81.31 116 ARG A C 1
ATOM 875 O O . ARG A 1 116 ? 0.470 -2.795 -15.468 1.00 81.31 116 ARG A O 1
ATOM 882 N N . SER A 1 117 ? -1.080 -1.475 -16.397 1.00 81.00 117 SER A N 1
ATOM 883 C CA . SER A 1 117 ? -1.883 -1.342 -15.174 1.00 81.00 117 SER A CA 1
ATOM 884 C C . SER A 1 117 ? -2.432 -2.695 -14.705 1.00 81.00 117 SER A C 1
ATOM 886 O O . SER A 1 117 ? -2.338 -3.029 -13.523 1.00 81.00 117 SER A O 1
ATOM 888 N N . ALA A 1 118 ? -2.920 -3.521 -15.635 1.00 80.94 118 ALA A N 1
ATOM 889 C CA . ALA A 1 118 ? -3.385 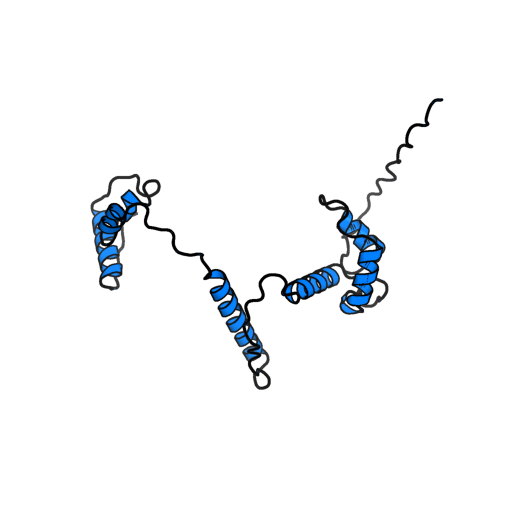-4.871 -15.339 1.00 80.94 118 ALA A CA 1
ATOM 890 C C . ALA A 1 118 ? -2.254 -5.773 -14.817 1.00 80.94 118 ALA A C 1
ATOM 892 O O . ALA A 1 118 ? -2.465 -6.519 -13.861 1.00 80.94 118 ALA A O 1
ATOM 893 N N . GLN A 1 119 ? -1.056 -5.685 -15.404 1.00 78.62 119 GLN A N 1
ATOM 894 C CA . GLN A 1 119 ? 0.130 -6.413 -14.946 1.00 78.62 119 GLN A CA 1
ATOM 895 C C . GLN A 1 119 ? 0.563 -5.966 -13.546 1.00 78.62 119 GLN A C 1
ATOM 897 O O . GLN A 1 119 ? 0.713 -6.810 -12.671 1.00 78.62 119 GLN A O 1
ATOM 902 N N . LEU A 1 120 ? 0.666 -4.658 -13.291 1.00 77.38 120 LEU A N 1
ATOM 903 C CA . LEU A 1 120 ? 0.994 -4.121 -11.964 1.00 77.38 120 LEU A CA 1
ATOM 904 C C . LEU A 1 120 ? -0.028 -4.550 -10.904 1.00 77.38 120 LEU A C 1
ATOM 906 O O . LEU A 1 120 ? 0.345 -4.969 -9.812 1.00 77.38 120 LEU A O 1
ATOM 910 N N . SER A 1 121 ? -1.320 -4.518 -11.242 1.00 77.62 121 SER A N 1
ATOM 911 C CA . SER A 1 121 ? -2.389 -5.006 -10.366 1.00 77.62 121 SER A CA 1
ATOM 912 C C . SER A 1 121 ? -2.286 -6.508 -10.089 1.00 77.62 121 SER A C 1
ATOM 914 O O . SER A 1 121 ? -2.656 -6.950 -9.004 1.00 77.62 121 SER A O 1
ATOM 916 N N . ARG A 1 122 ? -1.833 -7.318 -11.054 1.00 75.06 122 ARG A N 1
ATOM 917 C CA . ARG A 1 122 ? -1.601 -8.757 -10.845 1.00 75.06 122 ARG A CA 1
ATOM 918 C C . ARG A 1 122 ? -0.390 -8.997 -9.947 1.00 75.06 122 ARG A C 1
ATOM 920 O O . ARG A 1 122 ? -0.509 -9.759 -9.001 1.00 75.06 122 ARG A O 1
ATOM 927 N N . LEU A 1 123 ? 0.717 -8.299 -10.195 1.00 69.25 123 LEU A N 1
ATOM 928 C CA . LEU A 1 123 ? 1.939 -8.407 -9.393 1.00 69.25 123 LEU A CA 1
ATOM 929 C C . LEU A 1 123 ? 1.712 -7.982 -7.935 1.00 69.25 123 LEU A C 1
ATOM 931 O O . LEU A 1 123 ? 2.210 -8.628 -7.024 1.00 69.25 123 LEU A O 1
ATOM 935 N N . GLY A 1 124 ? 0.905 -6.945 -7.694 1.00 70.88 124 GLY A N 1
ATOM 936 C CA . GLY A 1 124 ? 0.540 -6.526 -6.336 1.00 70.88 124 GLY A CA 1
ATOM 937 C C . GLY A 1 124 ? -0.452 -7.453 -5.618 1.00 70.88 124 GLY A C 1
ATOM 938 O O . GLY A 1 124 ? -0.713 -7.248 -4.436 1.00 70.88 124 GLY A O 1
ATOM 939 N N . ARG A 1 125 ? -1.034 -8.441 -6.313 1.00 70.69 125 ARG A N 1
ATOM 940 C CA . ARG A 1 125 ? -2.014 -9.385 -5.751 1.00 70.69 125 ARG A CA 1
ATOM 941 C C . ARG A 1 125 ? -1.402 -10.691 -5.256 1.00 70.69 125 ARG A C 1
ATOM 943 O O . ARG A 1 125 ? -2.134 -11.486 -4.672 1.00 70.69 125 ARG A O 1
ATOM 950 N N . ASP A 1 126 ? -0.101 -10.894 -5.443 1.00 67.19 126 ASP A N 1
ATOM 951 C CA . ASP A 1 126 ? 0.597 -12.083 -4.957 1.00 67.19 126 ASP A CA 1
ATOM 952 C C . ASP A 1 126 ? 0.983 -11.899 -3.480 1.00 67.19 126 ASP A C 1
ATOM 954 O O . ASP A 1 126 ? 2.136 -11.708 -3.094 1.00 67.19 126 ASP A O 1
ATOM 958 N N . ILE A 1 127 ? -0.045 -11.842 -2.635 1.00 70.25 127 ILE A N 1
ATOM 959 C CA . ILE A 1 127 ? 0.099 -11.867 -1.185 1.00 70.25 127 ILE A CA 1
ATOM 960 C C . ILE A 1 127 ? 0.218 -13.347 -0.821 1.00 70.25 127 ILE A C 1
ATOM 962 O O . ILE A 1 127 ? -0.620 -14.146 -1.238 1.00 70.25 127 ILE A O 1
ATOM 966 N N . GLY A 1 128 ? 1.268 -13.716 -0.078 1.00 81.06 128 GLY A N 1
ATOM 967 C CA . GLY A 1 128 ? 1.485 -15.090 0.381 1.00 81.06 128 GLY A CA 1
ATOM 968 C C . GLY A 1 128 ? 0.256 -15.698 1.080 1.00 81.06 128 GLY A C 1
ATOM 969 O O . GLY A 1 128 ? -0.717 -14.995 1.367 1.00 81.06 128 GLY A O 1
ATOM 970 N N . PRO A 1 129 ? 0.275 -17.010 1.374 1.00 84.44 129 PRO A N 1
ATOM 971 C CA . PRO A 1 129 ? -0.888 -17.697 1.926 1.00 84.44 129 PRO A CA 1
ATOM 972 C C . PRO A 1 129 ? -1.425 -16.968 3.162 1.00 84.44 129 PRO A C 1
ATOM 974 O O . PRO A 1 129 ? -0.658 -16.572 4.042 1.00 84.44 129 PRO A O 1
ATOM 977 N N . ILE A 1 130 ? -2.750 -16.785 3.213 1.00 82.94 130 ILE A N 1
ATOM 978 C CA . ILE A 1 130 ? -3.408 -16.104 4.331 1.00 82.94 130 ILE A CA 1
ATOM 979 C C . ILE A 1 130 ? -3.030 -16.847 5.621 1.00 82.94 130 ILE A C 1
ATOM 981 O O . ILE A 1 130 ? -3.242 -18.063 5.697 1.00 82.94 130 ILE A O 1
ATOM 985 N N . PRO A 1 131 ? -2.474 -16.156 6.632 1.00 88.38 131 PRO A N 1
ATOM 986 C CA . PRO A 1 131 ? -2.088 -16.797 7.878 1.00 88.38 131 PRO A CA 1
ATOM 987 C C . PRO A 1 131 ? -3.302 -17.423 8.570 1.00 88.38 131 PRO A C 1
ATOM 989 O O . PRO A 1 131 ? -4.445 -16.986 8.404 1.00 88.38 131 PRO A O 1
ATOM 992 N N . GLN A 1 132 ? -3.046 -18.454 9.375 1.00 91.94 132 GLN A N 1
ATOM 993 C CA . GLN A 1 132 ? -4.096 -19.097 10.158 1.00 91.94 132 GLN A CA 1
ATOM 994 C C . GLN A 1 132 ? -4.756 -18.096 11.113 1.00 91.94 132 GLN A C 1
ATOM 996 O O . GLN A 1 132 ? -4.141 -17.144 11.598 1.00 91.94 132 GLN A O 1
ATOM 1001 N N . VAL A 1 133 ? -6.040 -18.314 11.387 1.00 93.69 133 VAL A N 1
ATOM 1002 C CA . VAL A 1 133 ? -6.800 -17.463 12.303 1.00 93.69 133 VAL A CA 1
ATOM 1003 C C . VAL A 1 133 ? -6.264 -17.649 13.717 1.00 93.69 133 VAL A C 1
ATOM 1005 O O . VAL A 1 133 ? -6.417 -18.724 14.283 1.00 93.69 133 VAL A O 1
ATOM 1008 N N . ALA A 1 134 ? -5.697 -16.592 14.296 1.00 93.12 134 ALA A N 1
ATOM 1009 C CA . ALA A 1 134 ? -5.168 -16.640 15.659 1.00 93.12 134 ALA A CA 1
ATOM 1010 C C . ALA A 1 134 ? -6.255 -16.896 16.722 1.00 93.12 134 ALA A C 1
ATOM 1012 O O . ALA A 1 134 ? -6.020 -17.622 17.678 1.00 93.12 134 ALA A O 1
ATOM 1013 N N . ASP A 1 135 ? -7.444 -16.308 16.551 1.00 95.19 135 ASP A N 1
ATOM 1014 C CA . ASP A 1 135 ? -8.580 -16.471 17.465 1.00 95.19 135 ASP A CA 1
ATOM 1015 C C . ASP A 1 135 ? -9.885 -16.648 16.663 1.00 95.19 135 ASP A C 1
ATOM 1017 O O . ASP A 1 135 ? -10.439 -15.667 16.141 1.00 95.19 135 ASP A O 1
ATOM 1021 N N . PRO A 1 136 ? -10.365 -17.897 16.510 1.00 94.81 136 PRO A N 1
ATOM 1022 C CA . PRO A 1 136 ? -11.599 -18.194 15.790 1.00 94.81 136 PRO A CA 1
ATOM 1023 C C . PRO A 1 136 ? -12.852 -17.619 16.453 1.00 94.81 136 PRO A C 1
ATOM 1025 O O . PRO A 1 136 ? -13.778 -17.224 15.743 1.00 94.81 136 PRO A O 1
ATOM 1028 N N . ALA A 1 137 ? -12.883 -17.540 17.787 1.00 94.75 137 ALA A N 1
ATOM 1029 C CA . ALA A 1 137 ? -14.039 -17.053 18.532 1.00 94.75 137 ALA A CA 1
ATOM 1030 C C . ALA A 1 137 ? -14.205 -15.542 18.341 1.00 94.75 137 ALA A C 1
ATOM 1032 O O . ALA A 1 137 ? -15.285 -15.082 17.965 1.00 94.75 137 ALA A O 1
ATOM 1033 N N . ARG A 1 138 ? -13.114 -14.775 18.471 1.00 95.56 138 ARG A N 1
ATOM 1034 C CA . ARG A 1 138 ? -13.105 -13.334 18.174 1.00 95.56 138 ARG A CA 1
ATOM 1035 C C . ARG A 1 138 ? -13.494 -13.053 16.725 1.00 95.56 138 ARG A C 1
ATOM 1037 O O . ARG A 1 138 ? -14.290 -12.153 16.461 1.00 95.56 138 ARG A O 1
ATOM 1044 N N . ARG A 1 139 ? -12.976 -13.846 15.777 1.00 94.31 139 ARG A N 1
ATOM 1045 C CA . ARG A 1 139 ? -13.337 -13.721 14.356 1.00 94.31 139 ARG A CA 1
ATOM 1046 C C . ARG A 1 139 ? -14.827 -13.981 14.123 1.00 94.31 139 ARG A C 1
ATOM 1048 O O . ARG A 1 139 ? -15.435 -13.289 13.311 1.00 94.31 139 ARG A O 1
ATOM 1055 N N . ALA A 1 140 ? -15.404 -14.974 14.799 1.00 95.00 140 ALA A N 1
ATOM 1056 C CA . ALA A 1 140 ? -16.822 -15.294 14.686 1.00 95.00 140 ALA A CA 1
ATOM 1057 C C . ALA A 1 140 ? -17.704 -14.178 15.267 1.00 95.00 140 ALA A C 1
ATOM 1059 O O . ALA A 1 140 ? -18.649 -13.762 14.599 1.00 95.00 140 ALA A O 1
ATOM 1060 N N . ALA A 1 141 ? -17.354 -13.654 16.445 1.00 94.12 141 ALA A N 1
ATOM 1061 C CA . ALA A 1 141 ? -18.080 -12.562 17.092 1.00 94.12 141 ALA A CA 1
ATOM 1062 C C . ALA A 1 141 ? -18.087 -11.283 16.235 1.00 94.12 141 ALA A C 1
ATOM 1064 O O . ALA A 1 141 ? -19.137 -10.696 16.003 1.00 94.12 141 ALA A O 1
ATOM 1065 N N . ALA A 1 142 ? -16.937 -10.905 15.672 1.00 95.31 142 ALA A N 1
ATOM 1066 C CA . ALA A 1 142 ? -16.800 -9.711 14.837 1.00 95.31 142 ALA A CA 1
ATOM 1067 C C . ALA A 1 142 ? -17.354 -9.866 13.403 1.00 95.31 142 ALA A C 1
ATOM 1069 O O . ALA A 1 142 ? -17.341 -8.912 12.629 1.00 95.31 142 ALA A O 1
ATOM 1070 N N . ARG A 1 143 ? -17.815 -11.061 12.997 1.00 93.81 143 ARG A N 1
ATOM 1071 C CA . ARG A 1 143 ? -18.191 -11.345 11.596 1.00 93.81 143 ARG A CA 1
ATOM 1072 C C . ARG A 1 143 ? -19.389 -10.525 11.111 1.00 93.81 143 ARG A C 1
ATOM 1074 O O . ARG A 1 143 ? -19.472 -10.226 9.922 1.00 93.81 143 ARG A O 1
ATOM 1081 N N . ARG A 1 144 ? -20.348 -10.256 11.998 1.00 93.38 144 ARG A N 1
ATOM 1082 C CA . ARG A 1 144 ? -21.599 -9.535 11.699 1.00 93.38 144 ARG A CA 1
ATOM 1083 C C . ARG A 1 144 ? -21.893 -8.426 12.711 1.00 93.38 144 ARG A C 1
ATOM 1085 O O . ARG A 1 144 ? -23.017 -7.948 12.748 1.00 93.38 144 ARG A O 1
ATOM 1092 N N . ASP A 1 145 ? -20.896 -8.066 13.513 1.00 95.56 145 ASP A N 1
ATOM 1093 C CA . ASP A 1 145 ? -20.975 -6.998 14.504 1.00 95.56 145 ASP A CA 1
ATOM 1094 C C . ASP A 1 145 ? -19.782 -6.061 14.284 1.00 95.56 145 ASP A C 1
ATOM 1096 O O . ASP A 1 145 ? -18.628 -6.367 14.609 1.00 95.56 145 ASP A O 1
ATOM 1100 N N . PHE A 1 146 ? -20.064 -4.930 13.644 1.00 95.31 146 PHE A N 1
ATOM 1101 C CA . PHE A 1 146 ? -19.076 -3.926 13.280 1.00 95.31 146 PHE A CA 1
ATOM 1102 C C . PHE A 1 146 ? -18.526 -3.212 14.513 1.00 95.31 146 PHE A C 1
ATOM 1104 O O . PHE A 1 146 ? -17.349 -2.849 14.545 1.00 95.31 146 PHE A O 1
ATOM 1111 N N . ARG A 1 147 ? -19.340 -3.058 15.560 1.00 95.06 147 ARG A N 1
ATOM 1112 C CA . ARG A 1 147 ? -18.882 -2.474 16.817 1.00 95.06 147 ARG A CA 1
ATOM 1113 C C . ARG A 1 147 ? -17.838 -3.375 17.476 1.00 95.06 147 ARG A C 1
ATOM 1115 O O . ARG A 1 147 ? -16.752 -2.894 17.801 1.00 95.06 147 ARG A O 1
ATOM 1122 N N . VAL A 1 148 ? -18.128 -4.669 17.610 1.00 95.50 148 VAL A N 1
ATOM 1123 C CA . VAL A 1 148 ? -17.189 -5.664 18.155 1.00 95.50 148 VAL A CA 1
ATOM 1124 C C . VAL A 1 148 ? -15.921 -5.725 17.310 1.00 95.50 148 VAL A C 1
ATOM 1126 O O . VAL A 1 148 ? -14.828 -5.818 17.868 1.00 95.50 148 VAL A O 1
ATOM 1129 N N . PHE A 1 149 ? -16.029 -5.624 15.981 1.00 96.00 149 PHE A N 1
ATOM 1130 C CA . PHE A 1 149 ? -14.862 -5.525 15.105 1.00 96.00 149 PHE A CA 1
ATOM 1131 C C . PHE A 1 149 ? -13.979 -4.318 15.457 1.00 96.00 149 PHE A C 1
ATOM 1133 O O . PHE A 1 149 ? -12.776 -4.486 15.670 1.00 96.00 149 PHE A O 1
ATOM 1140 N N . CYS A 1 150 ? -14.563 -3.122 15.558 1.00 95.88 150 CYS A N 1
ATOM 1141 C CA . CYS A 1 150 ? -13.835 -1.899 15.889 1.00 95.88 150 CYS A CA 1
ATOM 1142 C C . CYS A 1 150 ? -13.154 -1.979 17.259 1.00 95.88 150 CYS A C 1
ATOM 1144 O O . CYS A 1 150 ? -11.976 -1.646 17.378 1.00 95.88 150 CYS A O 1
ATOM 1146 N N . GLU A 1 151 ? -13.864 -2.465 18.276 1.00 94.94 151 GLU A N 1
ATOM 1147 C CA . GLU A 1 151 ? -13.331 -2.596 19.636 1.00 94.94 151 GLU A CA 1
ATOM 1148 C C . GLU A 1 151 ? -12.233 -3.675 19.721 1.00 94.94 151 GLU A C 1
ATOM 1150 O O . GLU A 1 151 ? -11.234 -3.492 20.414 1.00 94.94 151 GLU A O 1
ATOM 1155 N N . SER A 1 152 ? -12.375 -4.779 18.978 1.00 95.25 152 SER A N 1
ATOM 1156 C CA . SER A 1 152 ? -11.458 -5.926 19.053 1.00 95.25 152 SER A CA 1
ATOM 1157 C C . SER A 1 152 ? -10.192 -5.768 18.211 1.00 95.25 152 SER A C 1
ATOM 1159 O O . SER A 1 152 ? -9.120 -6.210 18.622 1.00 95.25 152 SER A O 1
ATOM 1161 N N . TYR A 1 153 ? -10.308 -5.200 17.008 1.00 95.44 153 TYR A N 1
ATOM 1162 C CA . TYR A 1 153 ? -9.205 -5.116 16.043 1.00 95.44 153 TYR A CA 1
ATOM 1163 C C . TYR A 1 153 ? -8.574 -3.725 15.971 1.00 95.44 153 TYR A C 1
ATOM 1165 O O . TYR A 1 153 ? -7.423 -3.610 15.552 1.00 95.44 153 TYR A O 1
ATOM 1173 N N . LEU A 1 154 ? -9.298 -2.676 16.373 1.00 95.69 154 LEU A N 1
ATOM 1174 C CA . LEU A 1 154 ? -8.860 -1.282 16.263 1.00 95.69 154 LEU A CA 1
ATOM 1175 C C . LEU A 1 154 ? -8.994 -0.503 17.593 1.00 95.69 154 LEU A C 1
ATOM 1177 O O . LEU A 1 154 ? -9.435 0.652 17.579 1.00 95.69 154 LEU A O 1
ATOM 1181 N N . PRO A 1 155 ? -8.574 -1.062 18.746 1.00 95.25 155 PRO A N 1
ATOM 1182 C CA . PRO A 1 155 ? -8.799 -0.436 20.053 1.00 95.25 155 PRO A CA 1
ATOM 1183 C C . PRO A 1 155 ? -8.095 0.920 20.210 1.00 95.25 155 PRO A C 1
ATOM 1185 O O . PRO A 1 155 ? -8.579 1.786 20.931 1.00 95.25 155 PRO A O 1
ATOM 1188 N N . SER A 1 156 ? -6.973 1.141 19.516 1.00 94.69 156 SER A N 1
ATOM 1189 C CA . SER A 1 156 ? -6.260 2.426 19.531 1.00 94.69 156 SER A CA 1
ATOM 1190 C C . SER A 1 156 ? -7.007 3.538 18.792 1.00 94.69 156 SER A C 1
ATOM 1192 O O . SER A 1 156 ? -6.825 4.712 19.108 1.00 94.69 156 SER A O 1
ATOM 1194 N N . VAL A 1 157 ? -7.850 3.181 17.820 1.00 95.00 157 VAL A N 1
ATOM 1195 C CA . VAL A 1 157 ? -8.655 4.127 17.039 1.00 95.00 157 VAL A CA 1
ATOM 1196 C C . VAL A 1 157 ? -10.000 4.367 17.727 1.00 95.00 157 VAL A C 1
ATOM 1198 O O . VAL A 1 157 ? -10.435 5.509 17.857 1.00 95.00 157 VAL A O 1
ATOM 1201 N N . PHE A 1 158 ? -10.634 3.305 18.229 1.00 93.06 158 PHE A N 1
ATOM 1202 C CA . PHE A 1 158 ? -11.954 3.343 18.867 1.00 93.06 158 PHE A CA 1
ATOM 1203 C C . PHE A 1 158 ? -11.867 3.247 20.396 1.00 93.06 158 PHE A C 1
ATOM 1205 O O . PHE A 1 158 ? -12.550 2.448 21.026 1.00 93.06 158 PHE A O 1
ATOM 1212 N N . ALA A 1 159 ? -11.028 4.087 21.004 1.00 90.94 159 ALA A N 1
ATOM 1213 C CA . ALA A 1 159 ? -10.804 4.084 22.453 1.00 90.94 159 ALA A CA 1
ATOM 1214 C C . ALA A 1 159 ? -11.902 4.804 23.266 1.00 90.94 159 ALA A C 1
ATOM 1216 O O . ALA A 1 159 ? -11.933 4.713 24.493 1.00 90.94 159 ALA A O 1
ATOM 1217 N N . ARG A 1 160 ? -12.777 5.579 22.611 1.00 92.56 160 ARG A N 1
ATOM 1218 C CA . ARG A 1 160 ? -13.833 6.368 23.268 1.00 92.56 160 ARG A CA 1
ATOM 1219 C C . ARG A 1 160 ? -15.152 5.605 23.295 1.00 92.56 160 ARG A C 1
ATOM 1221 O O . ARG A 1 160 ? -15.463 4.861 22.372 1.00 92.56 160 ARG A O 1
ATOM 1228 N N . ALA A 1 161 ? -15.958 5.869 24.322 1.00 93.25 161 ALA A N 1
ATOM 1229 C CA . ALA A 1 161 ? -17.307 5.329 24.415 1.00 93.25 161 ALA A CA 1
ATOM 1230 C C . ALA A 1 161 ? -18.187 5.784 23.237 1.00 93.25 161 ALA A C 1
ATOM 1232 O O . ALA A 1 161 ? -18.074 6.908 22.737 1.00 93.25 161 ALA A O 1
ATOM 1233 N N . TRP A 1 162 ? -19.090 4.902 22.814 1.00 94.62 162 TRP A N 1
ATOM 1234 C CA . TRP A 1 162 ? -20.012 5.164 21.717 1.00 94.62 162 TRP A CA 1
ATOM 1235 C C . TRP A 1 162 ? -21.145 6.096 22.144 1.00 94.62 162 TRP A C 1
ATOM 1237 O O . TRP A 1 162 ? -21.790 5.879 23.168 1.00 94.62 162 TRP A O 1
ATOM 1247 N N . SER A 1 163 ? -21.417 7.113 21.327 1.00 93.44 163 SER A N 1
ATOM 1248 C CA . SER A 1 163 ? -22.614 7.937 21.459 1.00 93.44 163 SER A CA 1
ATOM 1249 C C . SER A 1 163 ? -23.801 7.271 20.759 1.00 93.44 163 SER A C 1
ATOM 1251 O O . SER A 1 163 ? -23.634 6.398 19.903 1.00 93.44 163 SER A O 1
ATOM 1253 N N . VAL A 1 164 ? -25.014 7.727 21.075 1.00 93.06 164 VAL A N 1
ATOM 1254 C CA . VAL A 1 164 ? -26.242 7.264 20.407 1.00 93.06 164 VAL A CA 1
ATOM 1255 C C . VAL A 1 164 ? -26.167 7.482 18.891 1.00 93.06 164 VAL A C 1
ATOM 1257 O O . VAL A 1 164 ? -26.605 6.626 18.125 1.00 93.06 164 VAL A O 1
ATOM 1260 N N . ASP A 1 165 ? -25.569 8.587 18.441 1.00 92.81 165 ASP A N 1
ATOM 1261 C CA . ASP A 1 165 ? -25.410 8.871 17.013 1.00 92.81 165 ASP A CA 1
ATOM 1262 C C . ASP A 1 165 ? -24.417 7.928 16.336 1.00 92.81 165 ASP A C 1
ATOM 1264 O O . ASP A 1 165 ? -24.689 7.448 15.233 1.00 92.81 165 ASP A O 1
ATOM 1268 N N . HIS A 1 166 ? -23.318 7.575 17.011 1.00 93.19 166 HIS A N 1
ATOM 1269 C CA . HIS A 1 166 ? -22.395 6.577 16.477 1.00 93.19 166 HIS A CA 1
ATOM 1270 C C . HIS A 1 166 ? -23.067 5.210 16.331 1.00 93.19 166 HIS A C 1
ATOM 1272 O O . HIS A 1 166 ? -22.868 4.544 15.319 1.00 93.19 166 HIS A O 1
ATOM 1278 N N . LEU A 1 167 ? -23.904 4.808 17.292 1.00 94.19 167 LEU A N 1
ATOM 1279 C CA . LEU A 1 167 ? -24.640 3.543 17.210 1.00 94.19 167 LEU A CA 1
ATOM 1280 C C . LEU A 1 167 ? -25.616 3.528 16.022 1.00 94.19 167 LEU A C 1
ATOM 1282 O O . LEU A 1 167 ? -25.723 2.520 15.326 1.00 94.19 167 LEU A O 1
ATOM 1286 N N . ARG A 1 168 ? -26.272 4.657 15.715 1.00 93.75 168 ARG A N 1
ATOM 1287 C CA . ARG A 1 168 ? -27.102 4.781 14.500 1.00 93.75 168 ARG A CA 1
ATOM 1288 C C . ARG A 1 168 ? -26.272 4.690 13.222 1.00 93.75 168 ARG A C 1
ATOM 1290 O O . ARG A 1 168 ? -26.724 4.094 12.245 1.00 93.75 168 ARG A O 1
ATOM 1297 N N . ALA A 1 169 ? -25.088 5.301 13.206 1.00 94.56 169 ALA A N 1
ATOM 1298 C CA . ALA A 1 169 ? -24.181 5.236 12.066 1.00 94.56 169 ALA A CA 1
ATOM 1299 C C . ALA A 1 169 ? -23.684 3.803 11.834 1.00 94.56 169 ALA A C 1
ATOM 1301 O O . ALA A 1 169 ? -23.760 3.317 10.707 1.00 94.56 169 ALA A O 1
ATOM 1302 N N . ILE A 1 170 ? -23.271 3.110 12.901 1.00 95.19 170 ILE A N 1
ATOM 1303 C CA . ILE A 1 170 ? -22.874 1.697 12.878 1.00 95.19 170 ILE A CA 1
ATOM 1304 C C . ILE A 1 170 ? -23.987 0.842 12.273 1.00 95.19 170 ILE A C 1
ATOM 1306 O O . ILE A 1 170 ? -23.733 0.149 11.295 1.00 95.19 170 ILE A O 1
ATOM 1310 N N . ALA A 1 171 ? -25.226 0.969 12.756 1.00 93.88 171 ALA A N 1
ATOM 1311 C CA . ALA A 1 171 ? -26.345 0.177 12.246 1.00 93.88 171 ALA A CA 1
ATOM 1312 C C . ALA A 1 171 ? -26.596 0.391 10.738 1.00 93.88 171 ALA A C 1
ATOM 1314 O O . ALA A 1 171 ? -26.906 -0.551 10.007 1.00 93.88 171 ALA A O 1
ATOM 1315 N N . LYS A 1 172 ? -26.439 1.627 10.238 1.00 94.38 172 LYS A N 1
ATOM 1316 C CA . LYS A 1 172 ? -26.549 1.918 8.796 1.00 94.38 172 LYS A CA 1
ATOM 1317 C C . LYS A 1 172 ? -25.398 1.307 7.996 1.00 94.38 172 LYS A C 1
ATOM 1319 O O . LYS A 1 172 ? -25.642 0.783 6.911 1.00 94.38 172 LYS A O 1
ATOM 1324 N N . ILE A 1 173 ? -24.171 1.373 8.517 1.00 94.44 173 ILE A N 1
ATOM 1325 C CA . ILE A 1 173 ? -22.987 0.771 7.888 1.00 94.44 173 ILE A CA 1
ATOM 1326 C C . ILE A 1 173 ? -23.149 -0.748 7.818 1.00 94.44 173 ILE A C 1
ATOM 1328 O O . ILE A 1 173 ? -22.984 -1.325 6.748 1.00 94.44 173 ILE A O 1
ATOM 1332 N N . GLU A 1 174 ? -23.524 -1.389 8.925 1.00 94.69 174 GLU A N 1
ATOM 1333 C CA . GLU A 1 174 ? -23.740 -2.837 8.991 1.00 94.69 174 GLU A CA 1
ATOM 1334 C C . GLU A 1 174 ? -24.770 -3.297 7.971 1.00 94.69 174 GLU A C 1
ATOM 1336 O O . GLU A 1 174 ? -24.511 -4.227 7.207 1.00 94.69 174 GLU A O 1
ATOM 1341 N N . ARG A 1 175 ? -25.907 -2.600 7.897 1.00 93.75 175 ARG A N 1
ATOM 1342 C CA . ARG A 1 175 ? -26.941 -2.899 6.911 1.00 93.75 175 ARG A CA 1
ATOM 1343 C C . ARG A 1 175 ? -26.423 -2.751 5.480 1.00 93.75 175 ARG A C 1
ATOM 1345 O O . ARG A 1 175 ? -26.585 -3.665 4.679 1.00 93.75 175 ARG A O 1
ATOM 1352 N N . ALA A 1 176 ? -25.747 -1.643 5.173 1.00 95.00 176 ALA A N 1
ATOM 1353 C CA . ALA A 1 176 ? -25.195 -1.399 3.842 1.00 95.00 176 ALA A CA 1
ATOM 1354 C C . ALA A 1 176 ? -24.164 -2.460 3.418 1.00 95.00 176 ALA A C 1
ATOM 1356 O O . ALA A 1 176 ? -24.108 -2.818 2.245 1.00 95.00 176 ALA A O 1
ATOM 1357 N N . VAL A 1 177 ? -23.363 -2.979 4.354 1.00 93.69 177 VAL A N 1
ATOM 1358 C CA . VAL A 1 177 ? -22.329 -3.988 4.073 1.00 93.69 177 VAL A CA 1
ATOM 1359 C C . VAL A 1 177 ? -22.906 -5.403 3.984 1.00 93.69 177 VAL A C 1
ATOM 1361 O O . VAL A 1 177 ? -22.494 -6.171 3.116 1.00 93.69 177 VAL A O 1
ATOM 1364 N N . LEU A 1 178 ? -23.830 -5.774 4.877 1.00 93.00 178 LEU A N 1
ATOM 1365 C CA . LEU A 1 178 ? -24.349 -7.144 4.972 1.00 93.00 178 LEU A CA 1
ATOM 1366 C C . LEU A 1 178 ? -25.514 -7.422 4.020 1.00 93.00 178 LEU A C 1
ATOM 1368 O O . LEU A 1 178 ? -25.644 -8.545 3.537 1.00 93.00 178 LEU A O 1
ATOM 1372 N N . GLU A 1 179 ? -26.365 -6.428 3.784 1.00 93.88 179 GLU A N 1
ATOM 1373 C CA . GLU A 1 179 ? -27.590 -6.557 2.983 1.00 93.88 179 GLU A CA 1
ATOM 1374 C C . GLU A 1 179 ? -27.524 -5.730 1.693 1.00 93.88 179 GLU A C 1
ATOM 1376 O O . GLU A 1 179 ? -28.275 -5.988 0.752 1.00 93.88 179 GLU A O 1
ATOM 1381 N N . GLY A 1 180 ? -26.620 -4.749 1.631 1.00 90.56 180 GLY A N 1
ATOM 1382 C CA . GLY A 1 180 ? -26.611 -3.730 0.588 1.00 90.56 180 GLY A CA 1
ATOM 1383 C C . GLY A 1 180 ? -27.487 -2.524 0.942 1.00 90.56 180 GLY A C 1
ATOM 1384 O O . GLY A 1 180 ? -28.217 -2.504 1.933 1.00 90.56 180 GLY A O 1
ATOM 1385 N N . GLY A 1 181 ? -27.408 -1.481 0.117 1.00 89.50 181 GLY A N 1
ATOM 1386 C CA . GLY A 1 181 ? -28.240 -0.281 0.239 1.00 89.50 181 GLY A CA 1
ATOM 1387 C C . GLY A 1 181 ? -27.445 1.022 0.237 1.00 89.50 181 GLY A C 1
ATOM 1388 O O . GLY A 1 181 ? -26.257 1.057 0.550 1.00 89.50 181 GLY A O 1
ATOM 1389 N N . LEU A 1 182 ? -28.126 2.108 -0.131 1.00 88.50 182 LEU A N 1
ATOM 1390 C CA . LEU A 1 182 ? -27.581 3.464 -0.148 1.00 88.50 182 LEU A CA 1
ATOM 1391 C C . LEU A 1 182 ? -28.313 4.298 0.902 1.00 88.50 182 LEU A C 1
ATOM 1393 O O . LEU A 1 182 ? -29.537 4.409 0.873 1.00 88.50 182 LEU A O 1
ATOM 1397 N N . PHE A 1 183 ? -27.558 4.899 1.819 1.00 89.50 183 PHE A N 1
ATOM 1398 C CA . PHE A 1 183 ? -28.105 5.727 2.888 1.00 89.50 183 PHE A CA 1
ATOM 1399 C C . PHE A 1 183 ? -27.458 7.108 2.862 1.00 89.50 183 PHE A C 1
ATOM 1401 O O . PHE A 1 183 ? -26.236 7.226 2.894 1.00 89.50 183 PHE A O 1
ATOM 1408 N N . ALA A 1 184 ? -28.277 8.158 2.883 1.00 87.88 184 ALA A N 1
ATOM 1409 C CA . ALA A 1 184 ? -27.810 9.492 3.230 1.00 87.88 184 ALA A CA 1
ATOM 1410 C C . ALA A 1 184 ? -27.774 9.618 4.763 1.00 87.88 184 ALA A C 1
ATOM 1412 O O . ALA A 1 184 ? -28.784 9.426 5.450 1.00 87.88 184 ALA A O 1
ATOM 1413 N N . LEU A 1 185 ? -26.597 9.897 5.319 1.00 88.38 185 LEU A N 1
ATOM 1414 C CA . LEU A 1 185 ? -26.407 10.151 6.744 1.00 88.38 185 LEU A CA 1
ATOM 1415 C C . LEU A 1 185 ? -25.571 11.421 6.907 1.00 88.38 185 LEU A C 1
ATOM 1417 O O . LEU A 1 185 ? -24.440 11.481 6.437 1.00 88.38 185 LEU A O 1
ATOM 1421 N N . ALA A 1 186 ? -26.128 12.407 7.603 1.00 87.44 186 ALA A N 1
ATOM 1422 C CA . ALA A 1 186 ? -25.405 13.575 8.080 1.00 87.44 186 ALA A CA 1
ATOM 1423 C C . ALA A 1 186 ? -25.347 13.503 9.608 1.00 87.44 186 ALA A C 1
ATOM 1425 O O . ALA A 1 186 ? -26.373 13.271 10.249 1.00 87.44 186 ALA A O 1
ATOM 1426 N N . MET A 1 187 ? -24.156 13.672 10.177 1.00 84.19 187 MET A N 1
ATOM 1427 C CA . MET A 1 187 ? -23.959 13.775 11.622 1.00 84.19 187 MET A CA 1
ATOM 1428 C C . MET A 1 187 ? -23.561 15.216 11.967 1.00 84.19 187 MET A C 1
ATOM 1430 O O . MET A 1 187 ? -22.827 15.831 11.183 1.00 84.19 187 MET A O 1
ATOM 1434 N N . PRO A 1 188 ? -24.051 15.773 13.090 1.00 79.19 188 PRO A N 1
ATOM 1435 C CA . PRO A 1 188 ? -23.554 17.047 13.599 1.00 79.19 188 PRO A CA 1
ATOM 1436 C C . PRO A 1 188 ? -22.043 16.949 13.852 1.00 79.19 188 PRO A C 1
ATOM 1438 O O . PRO A 1 188 ? -21.536 15.875 14.178 1.00 79.19 188 PRO A O 1
ATOM 1441 N N . ARG A 1 189 ? -21.336 18.055 13.612 1.00 71.75 189 ARG A N 1
ATOM 1442 C CA . ARG A 1 189 ? -19.877 18.137 13.752 1.00 71.75 189 ARG A CA 1
ATOM 1443 C C . ARG A 1 189 ? -19.474 18.375 15.196 1.00 71.75 189 ARG A C 1
ATOM 1445 O O . ARG A 1 189 ? -20.198 19.148 15.861 1.00 71.75 189 ARG A O 1
#

Solvent-accessible surface area (backbone atoms only — not comparable to full-atom values): 12126 Å² total; per-residue (Å²): 142,82,84,83,78,84,80,83,81,76,87,81,72,94,77,88,79,90,75,85,82,62,54,53,63,30,51,65,69,54,53,39,52,57,58,30,69,41,99,82,37,84,76,54,53,71,67,63,48,52,54,51,46,63,77,50,46,76,69,24,33,15,91,97,36,82,82,24,31,12,50,64,43,43,51,50,55,54,49,53,54,56,71,72,48,76,77,85,82,74,71,94,69,79,89,77,74,71,84,53,89,86,50,57,76,66,56,42,49,53,50,53,51,50,52,51,51,54,49,53,56,53,64,74,61,73,65,73,82,81,74,80,76,90,50,64,66,63,52,58,61,31,68,86,30,67,66,54,32,39,53,72,76,35,43,90,78,51,71,65,86,82,48,76,67,52,53,54,49,49,55,53,50,50,41,33,71,77,75,48,75,88,81,94,81,87,75,89,131

Sequence (189 aa):
MSLPRPKAHNPGGVGGGKGGMELARLKPGRVVQLLNSSPLGTVLTPQAFARRRLEAGMRIAAAGDPDRVNLLAYVAWRFDRRHDDPSGHAVAGEQNQADLSGLSAWDAHRERARLRSAQLSRLGRDIGPIPQVADPARRAAARRDFRVFCESYLPSVFARAWSVDHLRAIAKIERAVLEGGLFALAMPR

Radius of gyration: 30.87 Å; Cα contacts (8 Å, |Δi|>4): 98; chains: 1; bounding box: 94×49×61 Å

Secondary structure (DSSP, 8-state):
--PPPPPP--------------TTSB-HHHHHHHHHTSTT-----HHHHHHHHHHHGGGGEETTEEEEE-HHHHHHHHHHHHHS---S------------TTS-HHHHHHHHHHHHHHHHHHHTT-PPPPPP-S-HHHHHHTTS-HHHHHHHH-TTTS-SPPPHHHHHHHHHHHHHHHT----------

Mean predicted aligned error: 19.53 Å